Protein AF-A0A0M3HYJ7-F1 (afdb_monomer_lite)

Foldseek 3Di:
DPPPVVVVVVVVVVVVVVVVVVVVVLVVLVVVCLPDPLDQDDVVLLVLDDPVLSVQLCVLCVPDDPPPDCVVSVVSNVVSLVPDDPVSVVVNVVPPPPPQPQLDDDPLLVVADPVLNVVLVCLCPDPCSNPDSPVSNVVSLVSQVPDPPVSVVSVPDPDPFDDQAPCLVVDDPVLSVVLVVLCVPDDTPDDCVSSVVSNVVSCVVVVHDPVVRPPPDPVRVVDPPVCCVPPVDDD

Organism: Ascaris lumbricoides (NCBI:txid6252)

Secondary structure (DSSP, 8-state):
--SSHHHHHHHHHHHHHHHHHHHHHHHHHHHTSTTS---PPPHHHHTTS-HHHHHHHHHHHHT--S-S--HHHHHHHHHHHHTS-HHHHHHHHT-----SS--PPPTTGGGS-HHHHHHHHHHHHSTTTTT-HHHHHHHHHHHHHTS-HHHHHHHS---S---S-GGGGGS-HHHHHHHHHHTTT--TTS--HHHHHHHHHHHHHTT--GGGT----TTTTT-THHHHHHH----

Sequence (235 aa):
MLTTLFATTVFVVIVQKNILHANKFQHRIAAKSINSPCSPPPSNFLRKLPPNARNHLISIWSNHNDSKDCALEIALTRSVIANLSSTYQRNISSIRVHPTSKCALPDYFPRLPKKLQDRIVELWNGKNASENCTLLKHKARFTVLNQPPNIRHIIRAPAIPCGIPHFISRLDKSLQKQIRSIWLGYTSGKPCQEEIWKEISLLKRNNIAAESFFIPPPNALKRIDVRRTLFGFTT

Structure (mmCIF, N/CA/C/O backbone):
data_AF-A0A0M3HYJ7-F1
#
_entry.id   AF-A0A0M3HYJ7-F1
#
loop_
_atom_site.group_PDB
_atom_site.id
_atom_site.type_symbol
_atom_site.label_atom_id
_atom_site.label_alt_id
_atom_site.label_comp_id
_atom_site.label_asym_id
_atom_site.label_entity_id
_atom_site.label_seq_id
_atom_site.pdbx_PDB_ins_code
_atom_site.Cartn_x
_atom_site.Cartn_y
_atom_site.Cartn_z
_atom_site.occupancy
_atom_site.B_iso_or_equiv
_atom_site.auth_seq_id
_atom_site.auth_comp_id
_atom_site.auth_asym_id
_atom_site.auth_atom_id
_atom_site.pdbx_PDB_model_num
ATOM 1 N N . MET A 1 1 ? -4.070 -48.791 33.982 1.00 51.25 1 MET A N 1
ATOM 2 C CA . MET A 1 1 ? -3.624 -49.097 32.601 1.00 51.25 1 MET A CA 1
ATOM 3 C C . MET A 1 1 ? -4.397 -48.361 31.492 1.00 51.25 1 MET A C 1
ATOM 5 O O . MET A 1 1 ? -4.090 -48.589 30.334 1.00 51.25 1 MET A O 1
ATOM 9 N N . LEU A 1 2 ? -5.332 -47.440 31.789 1.00 49.66 2 LEU A N 1
ATOM 10 C CA . LEU A 1 2 ? -6.068 -46.685 30.751 1.00 49.66 2 LEU A CA 1
ATOM 11 C C . LEU A 1 2 ? -5.444 -45.328 30.357 1.00 49.66 2 LEU A C 1
ATOM 13 O O . LEU A 1 2 ? -5.892 -44.703 29.402 1.00 49.66 2 LEU A O 1
ATOM 17 N N . THR A 1 3 ? -4.421 -44.849 31.066 1.00 52.38 3 THR A N 1
ATOM 18 C CA . THR A 1 3 ? -3.882 -43.488 30.879 1.00 52.38 3 THR A CA 1
ATOM 19 C C . THR A 1 3 ? -2.818 -43.372 29.784 1.00 52.38 3 THR A C 1
ATOM 21 O O . THR A 1 3 ? -2.549 -42.270 29.318 1.00 52.38 3 THR A O 1
ATOM 24 N N . THR A 1 4 ? -2.243 -44.478 29.308 1.00 54.19 4 THR A N 1
ATOM 25 C CA . THR A 1 4 ? -1.193 -44.468 28.271 1.00 54.19 4 THR A CA 1
ATOM 26 C C . THR A 1 4 ? -1.733 -44.473 26.836 1.00 54.19 4 THR A C 1
ATOM 28 O O . THR A 1 4 ? -1.015 -44.073 25.923 1.00 54.19 4 THR A O 1
ATOM 31 N N . LEU A 1 5 ? -3.002 -44.843 26.614 1.00 52.03 5 LEU A N 1
ATOM 32 C CA . LEU A 1 5 ? -3.608 -44.899 25.271 1.00 52.03 5 LEU A CA 1
ATOM 33 C C . LEU A 1 5 ? -4.076 -43.536 24.725 1.00 52.03 5 LEU A C 1
ATOM 35 O O . LEU A 1 5 ? -4.180 -43.360 23.512 1.00 52.03 5 LEU A O 1
ATOM 39 N N . PHE A 1 6 ? -4.321 -42.548 25.590 1.00 51.50 6 PHE A N 1
ATOM 40 C CA . PHE A 1 6 ? -4.744 -41.210 25.154 1.00 51.50 6 PHE A CA 1
ATOM 41 C C . PHE A 1 6 ? -3.581 -40.329 24.670 1.00 51.50 6 PHE A C 1
ATOM 43 O O . PHE A 1 6 ? -3.788 -39.421 23.868 1.00 51.50 6 PHE A O 1
ATOM 50 N N . ALA A 1 7 ? -2.347 -40.598 25.105 1.00 53.31 7 ALA A N 1
ATOM 51 C CA . ALA A 1 7 ? -1.194 -39.780 24.729 1.00 53.31 7 ALA A CA 1
ATOM 52 C C . ALA A 1 7 ? -0.720 -40.033 23.284 1.00 53.31 7 ALA A C 1
ATOM 54 O O . ALA A 1 7 ? -0.266 -39.109 22.608 1.00 53.31 7 ALA A O 1
ATOM 55 N N . THR A 1 8 ? -0.854 -41.260 22.775 1.00 54.66 8 THR A N 1
ATOM 56 C CA . THR A 1 8 ? -0.369 -41.630 21.434 1.00 54.66 8 THR A CA 1
ATOM 57 C C . THR A 1 8 ? -1.289 -41.138 20.318 1.00 54.66 8 THR A C 1
ATOM 59 O O . THR A 1 8 ? -0.811 -40.690 19.276 1.00 54.66 8 THR A O 1
ATOM 62 N N . THR A 1 9 ? -2.604 -41.128 20.538 1.00 58.62 9 THR A N 1
ATOM 63 C CA . THR A 1 9 ? -3.585 -40.658 19.544 1.00 58.62 9 THR A CA 1
ATOM 64 C C . THR A 1 9 ? -3.517 -39.145 19.321 1.00 58.62 9 THR A C 1
ATOM 66 O O . THR A 1 9 ? -3.590 -38.691 18.179 1.00 58.62 9 THR A O 1
ATOM 69 N N . VAL A 1 10 ? -3.280 -38.352 20.372 1.00 62.12 10 VAL A N 1
ATOM 70 C CA . VAL A 1 10 ? -3.114 -36.892 20.245 1.00 62.12 10 VAL A CA 1
ATOM 71 C C . VAL A 1 10 ? -1.843 -36.533 19.463 1.00 62.12 10 VAL A C 1
ATOM 73 O O . VAL A 1 10 ? -1.864 -35.610 18.645 1.00 62.12 10 VAL A O 1
ATOM 76 N N . PHE A 1 11 ? -0.755 -37.290 19.635 1.00 57.88 11 PHE A N 1
ATOM 77 C CA . PHE A 1 11 ? 0.507 -37.033 18.933 1.00 57.88 11 PHE A CA 1
ATOM 78 C C . PHE A 1 11 ? 0.399 -37.272 17.418 1.00 57.88 11 PHE A C 1
ATOM 80 O O . PHE A 1 11 ? 0.879 -36.458 16.627 1.00 57.88 11 PHE A O 1
ATOM 87 N N . VAL A 1 12 ? -0.302 -38.330 16.995 1.00 64.50 12 VAL A N 1
ATOM 88 C CA . VAL A 1 12 ? -0.506 -38.643 15.567 1.00 64.50 12 VAL A CA 1
ATOM 89 C C . VAL A 1 12 ? -1.320 -37.551 14.860 1.00 64.50 12 VAL A C 1
ATOM 91 O O . VAL A 1 12 ? -0.970 -37.136 13.753 1.00 64.50 12 VAL A O 1
ATOM 94 N N . VAL A 1 13 ? -2.350 -37.005 15.518 1.00 61.59 13 VAL A N 1
ATOM 95 C CA . VAL A 1 13 ? -3.196 -35.939 14.947 1.00 61.59 13 VAL A CA 1
ATOM 96 C C . VAL A 1 13 ? -2.428 -34.619 14.789 1.00 61.59 13 VAL A C 1
ATOM 98 O O . VAL A 1 13 ? -2.621 -33.905 13.800 1.00 61.59 13 VAL A O 1
ATOM 101 N N . ILE A 1 14 ? -1.527 -34.291 15.723 1.00 57.69 14 ILE A N 1
ATOM 102 C CA . ILE A 1 14 ? -0.697 -33.078 15.641 1.00 57.69 14 ILE A CA 1
ATOM 103 C C . ILE A 1 14 ? 0.325 -33.192 14.501 1.00 57.69 14 ILE A C 1
ATOM 105 O O . ILE A 1 14 ? 0.486 -32.247 13.722 1.00 57.69 14 ILE A O 1
ATOM 109 N N . VAL A 1 15 ? 0.967 -34.353 14.340 1.00 59.62 15 VAL A N 1
ATOM 110 C CA . VAL A 1 15 ? 1.944 -34.577 13.262 1.00 59.62 15 VAL A CA 1
ATOM 111 C C . VAL A 1 15 ? 1.266 -34.540 11.885 1.00 59.62 15 VAL A C 1
ATOM 113 O O . VAL A 1 15 ? 1.759 -33.858 10.984 1.00 59.62 15 VAL A O 1
ATOM 116 N N . GLN A 1 16 ? 0.090 -35.159 11.722 1.00 56.66 16 GLN A N 1
ATOM 117 C CA . GLN A 1 16 ? -0.644 -35.126 10.448 1.00 56.66 16 GLN A CA 1
ATOM 118 C C . GLN A 1 16 ? -1.130 -33.718 10.066 1.00 56.66 16 GLN A C 1
ATOM 120 O O . GLN A 1 16 ? -1.033 -33.334 8.897 1.00 56.66 16 GLN A O 1
ATOM 125 N N . LYS A 1 17 ? -1.594 -32.905 11.029 1.00 53.66 17 LYS A N 1
ATOM 126 C CA . LYS A 1 17 ? -1.986 -31.508 10.756 1.00 53.66 17 LYS A CA 1
ATOM 127 C C . LYS A 1 17 ? -0.812 -30.652 10.280 1.00 53.66 17 LYS A C 1
ATOM 129 O O . LYS A 1 17 ? -0.996 -29.835 9.376 1.00 53.66 17 LYS A O 1
ATOM 134 N N . ASN A 1 18 ? 0.382 -30.855 10.835 1.00 47.12 18 ASN A N 1
ATOM 135 C CA . ASN A 1 18 ? 1.572 -30.101 10.435 1.00 47.12 18 ASN A CA 1
ATOM 136 C C . ASN A 1 18 ? 2.054 -30.473 9.021 1.00 47.12 18 ASN A C 1
ATOM 138 O O . ASN A 1 18 ? 2.412 -29.582 8.248 1.00 47.12 18 ASN A O 1
ATOM 142 N N . ILE A 1 19 ? 1.969 -31.751 8.635 1.00 52.59 19 ILE A N 1
ATOM 143 C CA . ILE A 1 19 ? 2.314 -32.209 7.276 1.00 52.59 19 ILE A CA 1
ATOM 144 C C . ILE A 1 19 ? 1.324 -31.647 6.239 1.00 52.59 19 ILE A C 1
ATOM 146 O O . ILE A 1 19 ? 1.730 -31.149 5.186 1.00 52.59 19 ILE A O 1
ATOM 150 N N . LEU A 1 20 ? 0.023 -31.630 6.553 1.00 46.97 20 LEU A N 1
ATOM 151 C CA . LEU A 1 20 ? -1.000 -31.089 5.651 1.00 46.97 20 LEU A CA 1
ATOM 152 C C . LEU A 1 20 ? -0.836 -29.571 5.422 1.00 46.97 20 LEU A C 1
ATOM 154 O O . LEU A 1 20 ? -1.074 -29.069 4.319 1.00 46.97 20 LEU A O 1
ATOM 158 N N . HIS A 1 21 ? -0.401 -28.829 6.447 1.00 48.41 21 HIS A N 1
ATOM 159 C CA . HIS A 1 21 ? -0.170 -27.385 6.349 1.00 48.41 21 HIS A CA 1
ATOM 160 C C . HIS A 1 21 ? 1.085 -27.045 5.522 1.00 48.41 21 HIS A C 1
ATOM 162 O O . HIS A 1 21 ? 1.076 -26.062 4.776 1.00 48.41 21 HIS A O 1
ATOM 168 N N . ALA A 1 22 ? 2.125 -27.885 5.590 1.00 47.50 22 ALA A N 1
ATOM 169 C CA . ALA A 1 22 ? 3.327 -27.756 4.765 1.00 47.50 22 ALA A CA 1
ATOM 170 C C . ALA A 1 22 ? 3.016 -27.936 3.266 1.00 47.50 22 ALA A C 1
ATOM 172 O O . ALA A 1 22 ? 3.408 -27.099 2.448 1.00 47.50 22 ALA A O 1
ATOM 173 N N . ASN A 1 23 ? 2.207 -28.940 2.909 1.00 47.09 23 ASN A N 1
ATOM 174 C CA . ASN A 1 23 ? 1.826 -29.197 1.513 1.00 47.09 23 ASN A CA 1
ATOM 175 C C . ASN A 1 23 ? 0.952 -28.076 0.922 1.00 47.09 23 ASN A C 1
ATOM 177 O O . ASN A 1 23 ? 1.143 -27.653 -0.220 1.00 47.09 23 ASN A O 1
ATOM 181 N N . LYS A 1 24 ? 0.035 -27.503 1.713 1.00 45.03 24 LYS A N 1
ATOM 182 C CA . LYS A 1 24 ? -0.819 -26.388 1.259 1.00 45.03 24 LYS A CA 1
ATOM 183 C C . LYS A 1 24 ? -0.029 -25.093 1.017 1.00 45.03 24 LYS A C 1
ATOM 185 O O . LYS A 1 24 ? -0.418 -24.283 0.171 1.00 45.03 24 LYS A O 1
ATOM 190 N N . PHE A 1 25 ? 1.080 -24.896 1.733 1.00 43.66 25 PHE A N 1
ATOM 191 C CA . PHE A 1 25 ? 1.987 -23.768 1.517 1.00 43.66 25 PHE A CA 1
ATOM 192 C C . PHE A 1 25 ? 2.806 -23.941 0.228 1.00 43.66 25 PHE A C 1
ATOM 194 O O . PHE A 1 25 ? 2.905 -22.994 -0.554 1.00 43.66 25 PHE A O 1
ATOM 201 N N . GLN A 1 26 ? 3.293 -25.154 -0.059 1.00 47.50 26 GLN A N 1
ATOM 202 C CA . GLN A 1 26 ? 4.031 -25.449 -1.294 1.00 47.50 26 GLN A CA 1
ATOM 203 C C . GLN A 1 26 ? 3.183 -25.231 -2.561 1.00 47.50 26 GLN A C 1
ATOM 205 O O . GLN A 1 26 ? 3.640 -24.564 -3.492 1.00 47.50 26 GLN A O 1
ATOM 210 N N . HIS A 1 27 ? 1.912 -25.653 -2.574 1.00 46.25 27 HIS A N 1
ATOM 211 C CA . HIS A 1 27 ? 1.026 -25.433 -3.730 1.00 46.25 27 HIS A CA 1
ATOM 212 C C . HIS A 1 27 ? 0.728 -23.949 -4.016 1.00 46.25 27 HIS A C 1
ATOM 214 O O . HIS A 1 27 ? 0.622 -23.547 -5.176 1.00 46.25 27 HIS A O 1
ATOM 220 N N . ARG A 1 28 ? 0.630 -23.096 -2.984 1.00 44.16 28 ARG A N 1
ATOM 221 C CA . ARG A 1 28 ? 0.421 -21.644 -3.175 1.00 44.16 28 ARG A CA 1
ATOM 222 C C . ARG A 1 28 ? 1.665 -20.929 -3.704 1.00 44.16 28 ARG A C 1
ATOM 224 O O . ARG A 1 28 ? 1.537 -19.921 -4.397 1.00 44.16 28 ARG A O 1
ATOM 231 N N . ILE A 1 29 ? 2.851 -21.442 -3.388 1.00 46.03 29 ILE A N 1
ATOM 232 C CA . ILE A 1 29 ? 4.126 -20.918 -3.890 1.00 46.03 29 ILE A CA 1
ATOM 233 C C . ILE A 1 29 ? 4.324 -21.285 -5.367 1.00 46.03 29 ILE A C 1
ATOM 235 O O . ILE A 1 29 ? 4.797 -20.440 -6.131 1.00 46.03 29 ILE A O 1
ATOM 239 N N . ALA A 1 30 ? 3.911 -22.489 -5.774 1.00 45.75 30 ALA A N 1
ATOM 240 C CA . ALA A 1 30 ? 3.986 -22.945 -7.162 1.00 45.75 30 ALA A CA 1
ATOM 241 C C . ALA A 1 30 ? 3.101 -22.101 -8.101 1.00 45.75 30 ALA A C 1
ATOM 243 O O . ALA A 1 30 ? 3.571 -21.616 -9.128 1.00 45.75 30 ALA A O 1
ATOM 244 N N . ALA A 1 31 ? 1.856 -21.808 -7.705 1.00 47.62 31 ALA A N 1
ATOM 245 C CA . ALA A 1 31 ? 0.893 -21.108 -8.564 1.00 47.62 31 ALA A CA 1
ATOM 246 C C . ALA A 1 31 ? 1.269 -19.648 -8.906 1.00 47.62 31 ALA A C 1
ATOM 248 O O . ALA A 1 31 ? 0.842 -19.124 -9.931 1.00 47.62 31 ALA A O 1
ATOM 249 N N . LYS A 1 32 ? 2.085 -18.974 -8.080 1.00 47.78 32 LYS A N 1
ATOM 250 C CA . LYS A 1 32 ? 2.524 -17.585 -8.335 1.00 47.78 32 LYS A CA 1
ATOM 251 C C . LYS A 1 32 ? 3.840 -17.497 -9.123 1.00 47.78 32 LYS A C 1
ATOM 253 O O . LYS A 1 32 ? 4.262 -16.400 -9.478 1.00 47.78 32 LYS A O 1
ATOM 258 N N . SER A 1 33 ? 4.498 -18.629 -9.378 1.00 49.34 33 SER A N 1
ATOM 259 C CA . SER A 1 33 ? 5.814 -18.691 -10.029 1.00 49.34 33 SER A CA 1
ATOM 260 C C . SER A 1 33 ? 5.756 -18.792 -11.557 1.00 49.34 33 SER A C 1
ATOM 262 O O . SER A 1 33 ? 6.780 -18.612 -12.204 1.00 49.34 33 SER A O 1
ATOM 264 N N . ILE A 1 34 ? 4.576 -19.052 -12.128 1.00 49.50 34 ILE A N 1
ATOM 265 C CA . ILE A 1 34 ? 4.413 -19.533 -13.512 1.00 49.50 34 ILE A CA 1
ATOM 266 C C . ILE A 1 34 ? 4.837 -18.498 -14.578 1.00 49.50 34 ILE A C 1
ATOM 268 O O . ILE A 1 34 ? 5.164 -18.877 -15.693 1.00 49.50 34 ILE A O 1
ATOM 272 N N . ASN A 1 35 ? 4.925 -17.206 -14.234 1.00 55.16 35 ASN A N 1
ATOM 273 C CA . ASN A 1 35 ? 5.261 -16.140 -15.193 1.00 55.16 35 ASN A CA 1
ATOM 274 C C . ASN A 1 35 ? 6.588 -15.414 -14.903 1.00 55.16 35 ASN A C 1
ATOM 276 O O . ASN A 1 35 ? 6.837 -14.355 -15.480 1.00 55.16 35 ASN A O 1
ATOM 280 N N . SER A 1 36 ? 7.428 -15.916 -13.991 1.00 60.19 36 SER A N 1
ATOM 281 C CA . SER A 1 36 ? 8.769 -15.341 -13.824 1.00 60.19 36 SER A CA 1
ATOM 282 C C . SER A 1 36 ? 9.702 -15.957 -14.867 1.00 60.19 36 SER A C 1
ATOM 284 O O . SER A 1 36 ? 9.734 -17.183 -14.951 1.00 60.19 36 SER A O 1
ATOM 286 N N . PRO A 1 37 ? 10.475 -15.167 -15.635 1.00 72.06 37 PRO A N 1
ATOM 287 C CA . PRO A 1 37 ? 11.488 -15.733 -16.516 1.00 72.06 37 PRO A CA 1
ATOM 288 C C . PRO A 1 37 ? 12.448 -16.599 -15.690 1.00 72.06 37 PRO A C 1
ATOM 290 O O . PRO A 1 37 ? 12.895 -16.183 -14.615 1.00 72.06 37 PRO A O 1
ATOM 293 N N . CYS A 1 38 ? 12.718 -17.809 -16.182 1.00 81.31 38 CYS A N 1
ATOM 294 C CA . CYS A 1 38 ? 13.718 -18.718 -15.636 1.00 81.31 38 CYS A CA 1
ATOM 295 C C . CYS A 1 38 ? 15.103 -18.147 -15.921 1.00 81.31 38 CYS A C 1
ATOM 297 O O . CYS A 1 38 ? 15.726 -18.442 -16.932 1.00 81.31 38 CYS A O 1
ATOM 299 N N . SER A 1 39 ? 15.538 -17.238 -15.058 1.00 85.75 39 SER A N 1
ATOM 300 C CA . SER A 1 39 ? 16.843 -16.602 -15.150 1.00 85.75 39 SER A CA 1
ATOM 301 C C . SER A 1 39 ? 17.494 -16.584 -13.773 1.00 85.75 39 SER A C 1
ATOM 303 O O . SER A 1 39 ? 16.803 -16.257 -12.796 1.00 85.75 39 SER A O 1
ATOM 305 N N . PRO A 1 40 ? 18.805 -16.867 -13.679 1.00 89.25 40 PRO A N 1
ATOM 306 C CA . PRO A 1 40 ? 19.522 -16.788 -12.419 1.00 89.25 40 PRO A CA 1
ATOM 307 C C . PRO A 1 40 ? 19.437 -15.372 -11.824 1.00 89.25 40 PRO A C 1
ATOM 309 O O . PRO A 1 40 ? 19.271 -14.390 -12.559 1.00 89.25 40 PRO A O 1
ATOM 312 N N . PRO A 1 41 ? 19.567 -15.228 -10.491 1.00 88.12 41 PRO A N 1
ATOM 313 C CA . PRO A 1 41 ? 19.582 -13.924 -9.850 1.00 88.12 41 PRO A CA 1
ATOM 314 C C . PRO A 1 41 ? 20.672 -13.033 -10.464 1.00 88.12 41 PRO A C 1
ATOM 316 O O . PRO A 1 41 ? 21.788 -13.504 -10.697 1.0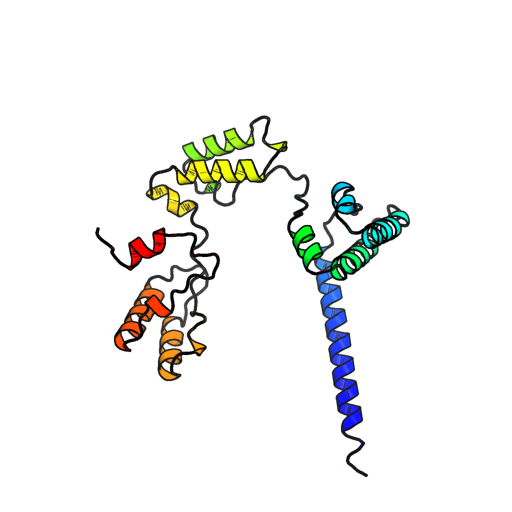0 88.12 41 PRO A O 1
ATOM 319 N N . PRO A 1 42 ? 20.401 -11.738 -10.694 1.00 87.12 42 PRO A N 1
ATOM 320 C CA . PRO A 1 42 ? 21.367 -10.866 -11.343 1.00 87.12 42 PRO A CA 1
ATOM 321 C C . PRO A 1 42 ? 22.637 -10.718 -10.486 1.00 87.12 42 PRO A C 1
ATOM 323 O O . PRO A 1 42 ? 22.597 -10.737 -9.254 1.00 87.12 42 PRO A O 1
ATOM 326 N N . SER A 1 43 ? 23.795 -10.545 -11.125 1.00 86.50 43 SER A N 1
ATOM 327 C CA . SER A 1 43 ? 25.102 -10.538 -10.443 1.00 86.50 43 SER A CA 1
ATOM 328 C C . SER A 1 43 ? 25.226 -9.459 -9.354 1.00 86.50 43 SER A C 1
ATOM 330 O O . SER A 1 43 ? 25.883 -9.663 -8.330 1.00 86.50 43 SER A O 1
ATOM 332 N N . ASN A 1 44 ? 24.545 -8.322 -9.522 1.00 83.31 44 ASN A N 1
ATOM 333 C CA . ASN A 1 44 ? 24.468 -7.248 -8.529 1.00 83.31 44 ASN A CA 1
ATOM 334 C C . ASN A 1 44 ? 23.738 -7.665 -7.236 1.00 83.31 44 ASN A C 1
ATOM 336 O O . ASN A 1 44 ? 24.064 -7.154 -6.163 1.00 83.31 44 ASN A O 1
ATOM 340 N N . PHE A 1 45 ? 22.776 -8.585 -7.323 1.00 88.56 45 PHE A N 1
ATOM 341 C CA . PHE A 1 45 ? 22.105 -9.184 -6.177 1.00 88.56 45 PHE A CA 1
ATOM 342 C C . PHE A 1 45 ? 23.053 -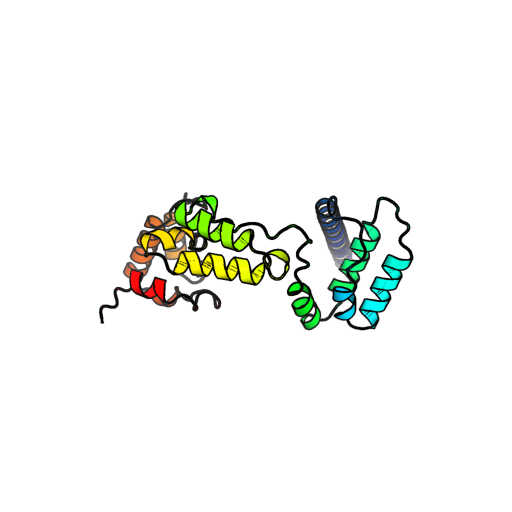10.148 -5.461 1.00 88.56 45 PHE A C 1
ATOM 344 O O . PHE A 1 45 ? 23.250 -10.025 -4.253 1.00 88.56 45 PHE A O 1
ATOM 351 N N . LEU A 1 46 ? 23.726 -11.026 -6.212 1.00 91.38 46 LEU A N 1
ATOM 352 C CA . LEU A 1 46 ? 24.675 -11.999 -5.662 1.00 91.38 46 LEU A CA 1
ATOM 353 C C . LEU A 1 46 ? 25.807 -11.324 -4.870 1.00 91.38 46 LEU A C 1
ATOM 355 O O . LEU A 1 46 ? 26.128 -11.760 -3.764 1.00 91.38 46 LEU A O 1
ATOM 359 N N . ARG A 1 47 ? 26.355 -10.206 -5.368 1.00 90.88 47 ARG A N 1
ATOM 360 C CA . ARG A 1 47 ? 27.409 -9.425 -4.685 1.00 90.88 47 ARG A CA 1
ATOM 361 C C . ARG A 1 47 ? 27.007 -8.881 -3.310 1.00 90.88 47 ARG A C 1
ATOM 363 O O . ARG A 1 47 ? 27.888 -8.584 -2.509 1.00 90.88 47 ARG A O 1
ATOM 370 N N . LYS A 1 48 ? 25.709 -8.752 -3.028 1.00 88.06 48 LYS A N 1
ATOM 371 C CA . LYS A 1 48 ? 25.188 -8.242 -1.748 1.00 88.06 48 LYS A CA 1
ATOM 372 C C . LYS A 1 48 ? 24.920 -9.343 -0.721 1.00 88.06 48 LYS A C 1
ATOM 374 O O . LYS A 1 48 ? 24.634 -9.035 0.433 1.00 88.06 48 LYS A O 1
ATOM 379 N N . LEU A 1 49 ? 25.003 -10.610 -1.124 1.00 91.50 49 LEU A N 1
ATOM 380 C CA . LEU A 1 49 ? 24.824 -11.747 -0.226 1.00 91.50 49 LEU A CA 1
ATOM 381 C C . LEU A 1 49 ? 26.126 -12.099 0.504 1.00 91.50 49 LEU A C 1
ATOM 383 O O . LEU A 1 49 ? 27.207 -11.914 -0.071 1.00 91.50 49 LEU A O 1
ATOM 387 N N . PRO A 1 50 ? 26.040 -12.672 1.721 1.00 94.56 50 PRO A N 1
ATOM 388 C CA . PRO A 1 50 ? 27.180 -13.306 2.375 1.00 94.56 50 PRO A CA 1
ATOM 389 C C . PRO A 1 50 ? 27.834 -14.360 1.463 1.00 94.56 50 PRO A C 1
ATOM 391 O O . PRO A 1 50 ? 27.107 -15.028 0.720 1.00 94.56 50 PRO A O 1
ATOM 394 N N . PRO A 1 51 ? 29.164 -14.559 1.529 1.00 95.75 51 PRO A N 1
ATOM 395 C CA . PRO A 1 51 ? 29.883 -15.483 0.647 1.00 95.75 51 PRO A CA 1
ATOM 396 C C . PRO A 1 51 ? 29.275 -16.891 0.595 1.00 95.75 51 PRO A C 1
ATOM 398 O O . PRO A 1 51 ? 29.040 -17.409 -0.491 1.00 95.75 51 PRO A O 1
ATOM 401 N N . ASN A 1 52 ? 28.908 -17.464 1.748 1.00 95.88 52 ASN A N 1
ATOM 402 C CA . ASN A 1 52 ? 28.330 -18.812 1.817 1.00 95.88 52 ASN A CA 1
ATOM 403 C C . ASN A 1 52 ? 27.005 -18.917 1.046 1.00 95.88 52 ASN A C 1
ATOM 405 O O . ASN A 1 52 ? 26.817 -19.831 0.248 1.00 95.88 52 ASN A O 1
ATOM 409 N N . ALA A 1 53 ? 26.099 -17.953 1.238 1.00 95.25 53 ALA A N 1
ATOM 410 C CA . ALA A 1 53 ? 24.815 -17.929 0.540 1.00 95.25 53 ALA A CA 1
ATOM 411 C C . ALA A 1 53 ? 24.988 -17.648 -0.956 1.00 95.25 53 ALA A C 1
ATOM 413 O O . ALA A 1 53 ? 24.306 -18.247 -1.781 1.00 95.25 53 ALA A O 1
ATOM 414 N N . ARG A 1 54 ? 25.926 -16.764 -1.313 1.00 96.38 54 ARG A N 1
ATOM 415 C CA . ARG A 1 54 ? 26.272 -16.466 -2.704 1.00 96.38 54 ARG A CA 1
ATOM 416 C C . ARG A 1 54 ? 26.766 -17.711 -3.434 1.00 96.38 54 ARG A C 1
ATOM 418 O O . ARG A 1 54 ? 26.252 -18.009 -4.505 1.00 96.38 54 ARG A O 1
ATOM 425 N N . ASN A 1 55 ? 27.716 -18.432 -2.845 1.00 96.75 55 ASN A N 1
ATOM 426 C CA . ASN A 1 55 ? 28.290 -19.639 -3.435 1.00 96.75 55 ASN A CA 1
ATOM 427 C C . ASN A 1 55 ? 27.233 -20.741 -3.572 1.00 96.75 55 ASN A C 1
ATOM 429 O O . ASN A 1 55 ? 27.168 -21.387 -4.611 1.00 96.75 55 ASN A O 1
ATOM 433 N N . HIS A 1 56 ? 26.350 -20.885 -2.578 1.00 96.31 56 HIS A N 1
ATOM 434 C CA . HIS A 1 56 ? 25.243 -21.839 -2.636 1.00 96.31 56 HIS A CA 1
ATOM 435 C C . HIS A 1 56 ? 24.228 -21.487 -3.738 1.00 96.31 56 HIS A C 1
ATOM 437 O O . HIS A 1 56 ? 23.770 -22.361 -4.464 1.00 96.31 56 HIS A O 1
ATOM 443 N N . LEU A 1 57 ? 23.900 -20.203 -3.930 1.00 95.38 57 LEU A N 1
ATOM 444 C CA . LEU A 1 57 ? 23.061 -19.802 -5.063 1.00 95.38 57 LEU A CA 1
ATOM 445 C C . LEU A 1 57 ? 23.753 -20.056 -6.405 1.00 95.38 57 LEU A C 1
ATOM 447 O O . LEU A 1 57 ? 23.106 -20.541 -7.324 1.00 95.38 57 LEU A O 1
ATOM 451 N N . ILE A 1 58 ? 25.051 -19.769 -6.525 1.00 95.94 58 ILE A N 1
ATOM 452 C CA . ILE A 1 58 ? 25.799 -20.049 -7.758 1.00 95.94 58 ILE A CA 1
ATOM 453 C C . ILE A 1 58 ? 25.763 -21.548 -8.076 1.00 95.94 58 ILE A C 1
ATOM 455 O O . ILE A 1 58 ? 25.503 -21.892 -9.222 1.00 95.94 58 ILE A O 1
ATOM 459 N N . SER A 1 59 ? 25.934 -22.430 -7.084 1.00 96.12 59 SER A N 1
ATOM 460 C CA . SER A 1 59 ? 25.896 -23.881 -7.309 1.00 96.12 59 SER A CA 1
ATOM 461 C C . SER A 1 59 ? 24.503 -24.414 -7.661 1.00 96.12 59 SER A C 1
ATOM 463 O O . SER A 1 59 ? 24.389 -25.374 -8.415 1.00 96.12 59 SER A O 1
ATOM 465 N N . ILE A 1 60 ? 23.433 -23.805 -7.131 1.00 94.75 60 ILE A N 1
ATOM 466 C CA . ILE A 1 60 ? 22.051 -24.149 -7.512 1.00 94.75 60 ILE A CA 1
ATOM 467 C C . ILE A 1 60 ? 21.837 -23.861 -9.002 1.00 94.75 60 ILE A C 1
ATOM 469 O O . ILE A 1 60 ? 21.307 -24.699 -9.721 1.00 94.75 60 ILE A O 1
ATOM 473 N N . TRP A 1 61 ? 22.270 -22.686 -9.464 1.00 94.44 61 TRP A N 1
ATOM 474 C CA . TRP A 1 61 ? 22.029 -22.240 -10.836 1.00 94.44 61 TRP A CA 1
ATOM 475 C C . TRP A 1 61 ? 23.082 -22.721 -11.845 1.00 94.44 61 TRP A C 1
ATOM 477 O O . TRP A 1 61 ? 22.802 -22.701 -13.036 1.00 94.44 61 TRP A O 1
ATOM 487 N N . SER A 1 62 ? 24.263 -23.182 -11.414 1.00 93.50 62 SER A N 1
ATOM 488 C CA . SER A 1 62 ? 25.285 -23.740 -12.317 1.00 93.50 62 SER A CA 1
ATOM 489 C C . SER A 1 62 ? 24.893 -25.093 -12.904 1.00 93.50 62 SER A C 1
ATOM 491 O O . SER A 1 62 ? 25.390 -25.462 -13.961 1.00 93.50 62 SER A O 1
ATOM 493 N N . ASN A 1 63 ? 24.022 -25.828 -12.211 1.00 87.25 63 ASN A N 1
ATOM 494 C CA . ASN A 1 63 ? 23.527 -27.134 -12.644 1.00 87.25 63 ASN A CA 1
ATOM 495 C C . ASN A 1 63 ? 22.208 -27.028 -13.426 1.00 87.25 63 ASN A C 1
ATOM 497 O O . ASN A 1 63 ? 21.650 -28.051 -13.823 1.00 87.25 63 ASN A O 1
ATOM 501 N N . HIS A 1 64 ? 21.688 -25.811 -13.610 1.00 87.94 64 HIS A N 1
ATOM 502 C CA . HIS A 1 64 ? 20.454 -25.588 -14.343 1.00 87.94 64 HIS A CA 1
ATOM 503 C C . HIS A 1 64 ? 20.727 -25.731 -15.839 1.00 87.94 64 HIS A C 1
ATOM 505 O O . HIS A 1 64 ? 21.378 -24.886 -16.450 1.00 87.94 64 HIS A O 1
ATOM 511 N N . ASN A 1 65 ? 20.214 -26.806 -16.428 1.00 80.38 65 ASN A N 1
ATOM 512 C CA . ASN A 1 65 ? 20.083 -26.894 -17.875 1.00 80.38 65 ASN A CA 1
ATOM 513 C C . ASN A 1 65 ? 18.915 -25.991 -18.279 1.00 80.38 65 ASN A C 1
ATOM 515 O O . ASN A 1 65 ? 17.916 -25.988 -17.563 1.00 80.38 65 ASN A O 1
ATOM 519 N N . ASP A 1 66 ? 18.998 -25.302 -19.423 1.00 75.81 66 ASP A N 1
ATOM 520 C CA . ASP A 1 66 ? 17.985 -24.368 -19.973 1.00 75.81 66 ASP A CA 1
ATOM 521 C C . ASP A 1 66 ? 16.598 -25.007 -20.272 1.00 75.81 66 ASP A C 1
ATOM 523 O O . ASP A 1 66 ? 15.819 -24.538 -21.106 1.00 75.81 66 ASP A O 1
ATOM 527 N N . SER A 1 67 ? 16.272 -26.126 -19.622 1.00 70.81 67 SER A N 1
ATOM 528 C CA . SER A 1 67 ? 14.962 -26.744 -19.599 1.00 70.81 67 SER A CA 1
ATOM 529 C C . SER A 1 67 ? 13.916 -25.761 -19.066 1.00 70.81 67 SER A C 1
ATOM 531 O O . SER A 1 67 ? 14.168 -24.942 -18.184 1.00 70.81 67 SER A O 1
ATOM 533 N N . LYS A 1 68 ? 12.701 -25.864 -19.605 1.00 73.56 68 LYS A N 1
ATOM 534 C CA . LYS A 1 68 ? 11.607 -24.910 -19.373 1.00 73.56 68 LYS A CA 1
ATOM 535 C C . LYS A 1 68 ? 11.092 -24.857 -17.927 1.00 73.56 68 LYS A C 1
ATOM 537 O O . LYS A 1 68 ? 10.266 -23.994 -17.640 1.00 73.56 68 LYS A O 1
ATOM 542 N N . ASP A 1 69 ? 11.535 -25.749 -17.043 1.00 85.38 69 ASP A N 1
ATOM 543 C CA . ASP A 1 69 ? 11.091 -25.792 -15.652 1.00 85.38 69 ASP A CA 1
ATOM 544 C C . ASP A 1 69 ? 12.242 -25.454 -14.695 1.00 85.38 69 ASP A C 1
ATOM 546 O O . ASP A 1 69 ? 13.132 -26.265 -14.461 1.00 85.38 69 ASP A O 1
ATOM 550 N N . CYS A 1 70 ? 12.217 -24.235 -14.151 1.00 90.12 70 CYS A N 1
ATOM 551 C CA . CYS A 1 70 ? 13.146 -23.768 -13.118 1.00 90.12 70 CYS A CA 1
ATOM 552 C C . CYS A 1 70 ? 12.487 -23.670 -11.730 1.00 90.12 70 CYS A C 1
ATOM 554 O O . CYS A 1 70 ? 12.942 -22.928 -10.848 1.00 90.12 70 CYS A O 1
ATOM 556 N N . ALA A 1 71 ? 11.342 -24.336 -11.528 1.00 88.12 71 ALA A N 1
ATOM 557 C CA . ALA A 1 71 ? 10.601 -24.233 -10.275 1.00 88.12 71 ALA A CA 1
ATOM 558 C C . ALA A 1 71 ? 11.436 -24.706 -9.075 1.00 88.12 71 ALA A C 1
ATOM 560 O O . ALA A 1 71 ? 11.338 -24.122 -7.987 1.00 88.12 71 ALA A O 1
ATOM 561 N N . LEU A 1 72 ? 12.283 -25.720 -9.280 1.00 88.69 72 LEU A N 1
ATOM 562 C CA . LEU A 1 72 ? 13.159 -26.273 -8.253 1.00 88.69 72 LEU A CA 1
ATOM 563 C C . LEU A 1 72 ? 14.233 -25.264 -7.827 1.00 88.69 72 LEU A C 1
ATOM 565 O O . LEU A 1 72 ? 14.379 -24.982 -6.638 1.00 88.69 72 LEU A O 1
ATOM 569 N N . GLU A 1 73 ? 14.934 -24.654 -8.775 1.00 92.50 73 GLU A N 1
ATOM 570 C CA . GLU A 1 73 ? 15.992 -23.670 -8.544 1.00 92.50 73 GLU A CA 1
ATOM 571 C C . GLU A 1 73 ? 15.434 -22.418 -7.870 1.00 92.50 73 GLU A C 1
ATOM 573 O O . GLU A 1 73 ? 16.040 -21.879 -6.937 1.00 92.50 73 GLU A O 1
ATOM 578 N N . ILE A 1 74 ? 14.235 -21.983 -8.271 1.00 88.56 74 ILE A N 1
ATOM 579 C CA . ILE A 1 74 ? 13.515 -20.892 -7.610 1.00 88.56 74 ILE A CA 1
ATOM 580 C C . ILE A 1 74 ? 13.186 -21.265 -6.158 1.00 88.56 74 ILE A C 1
ATOM 582 O O . ILE A 1 74 ? 13.369 -20.439 -5.256 1.00 88.56 74 ILE A O 1
ATOM 586 N N . ALA A 1 75 ? 12.701 -22.483 -5.901 1.00 86.38 75 ALA A N 1
ATOM 587 C CA . ALA A 1 75 ? 12.371 -22.940 -4.553 1.00 86.38 75 ALA A CA 1
ATOM 588 C C . ALA A 1 75 ? 13.619 -23.025 -3.656 1.00 86.38 75 ALA A C 1
ATOM 590 O O . ALA A 1 75 ? 13.608 -22.495 -2.541 1.00 86.38 75 ALA A O 1
ATOM 591 N N . LEU A 1 76 ? 14.711 -23.603 -4.163 1.00 91.69 76 LEU A N 1
ATOM 592 C CA . LEU A 1 76 ? 15.995 -23.683 -3.464 1.00 91.69 76 LEU A CA 1
ATOM 593 C C . LEU A 1 76 ? 16.561 -22.286 -3.184 1.00 91.69 76 LEU A C 1
ATOM 595 O O . LEU A 1 76 ? 16.945 -21.983 -2.054 1.00 91.69 76 LEU A O 1
ATOM 599 N N . THR A 1 77 ? 16.501 -21.385 -4.166 1.00 92.75 77 THR A N 1
ATOM 600 C CA . THR A 1 77 ? 16.916 -19.985 -4.003 1.00 92.75 77 THR A CA 1
ATOM 601 C C . THR A 1 77 ? 16.142 -19.294 -2.881 1.00 92.75 77 THR A C 1
ATOM 603 O O . THR A 1 77 ? 16.728 -18.615 -2.035 1.00 92.75 77 THR A O 1
ATOM 606 N N . ARG A 1 78 ? 14.818 -19.488 -2.824 1.00 87.88 78 ARG A N 1
ATOM 607 C CA . ARG A 1 78 ? 13.969 -18.933 -1.757 1.00 87.88 78 ARG A CA 1
ATOM 608 C C . ARG A 1 78 ? 14.322 -19.501 -0.386 1.00 87.88 78 ARG A C 1
ATOM 610 O O . ARG A 1 78 ? 14.334 -18.740 0.578 1.00 87.88 78 ARG A O 1
ATOM 617 N N . SER A 1 79 ? 14.632 -20.794 -0.301 1.00 90.62 79 SER A N 1
ATOM 618 C CA . SER A 1 79 ? 15.069 -21.437 0.943 1.00 90.62 79 SER A CA 1
ATOM 619 C C . SER A 1 79 ? 16.379 -20.834 1.462 1.00 90.62 79 SER A C 1
ATOM 621 O O . SER A 1 79 ? 16.454 -20.431 2.623 1.00 90.62 79 SER A O 1
ATOM 623 N N . VAL A 1 80 ? 17.376 -20.654 0.586 1.00 93.12 80 VAL A N 1
ATOM 624 C CA . VAL A 1 80 ? 18.650 -20.011 0.948 1.00 93.12 80 VAL A CA 1
ATOM 625 C C . VAL A 1 80 ? 18.421 -18.593 1.478 1.00 93.12 80 VAL A C 1
ATOM 627 O O . VAL A 1 80 ? 18.983 -18.230 2.509 1.00 93.12 80 VAL A O 1
ATOM 630 N N . ILE A 1 81 ? 17.560 -17.801 0.827 1.00 88.50 81 ILE A N 1
ATOM 631 C CA . ILE A 1 81 ? 17.236 -16.433 1.268 1.00 88.50 81 ILE A CA 1
ATOM 632 C C . ILE A 1 81 ? 16.495 -16.432 2.614 1.00 88.50 81 ILE A C 1
ATOM 634 O O . ILE A 1 81 ? 16.774 -15.583 3.463 1.00 88.50 81 ILE A O 1
ATOM 638 N N . ALA A 1 82 ? 15.572 -17.372 2.829 1.00 86.75 82 ALA A N 1
ATOM 639 C CA . ALA A 1 82 ? 14.811 -17.488 4.073 1.00 86.75 82 ALA A CA 1
ATOM 640 C C . ALA A 1 82 ? 15.692 -17.851 5.281 1.00 86.75 82 ALA A C 1
ATOM 642 O O . ALA A 1 82 ? 15.382 -17.448 6.399 1.00 86.75 82 ALA A O 1
ATOM 643 N N . ASN A 1 83 ? 16.813 -18.541 5.054 1.00 91.12 83 ASN A N 1
ATOM 644 C CA . ASN A 1 83 ? 17.775 -18.901 6.098 1.00 91.12 83 ASN A CA 1
ATOM 645 C C . ASN A 1 83 ? 18.787 -17.786 6.425 1.00 91.12 83 ASN A C 1
ATOM 647 O O . ASN A 1 83 ? 19.600 -17.938 7.336 1.00 91.12 83 ASN A O 1
ATOM 651 N N . LEU A 1 84 ? 18.764 -16.655 5.711 1.00 91.88 84 LEU A N 1
ATOM 652 C CA . LEU A 1 84 ? 19.610 -15.505 6.041 1.00 91.88 84 LEU A CA 1
ATOM 653 C C . LEU A 1 84 ? 19.149 -14.823 7.333 1.00 91.88 84 LEU A C 1
ATOM 655 O O . LEU A 1 84 ? 17.968 -14.849 7.672 1.00 91.88 84 LEU A O 1
ATOM 659 N N . SER A 1 85 ? 20.064 -14.131 8.022 1.00 92.38 85 SER A N 1
ATOM 660 C CA . SER A 1 85 ? 19.697 -13.356 9.213 1.00 92.38 85 SER A CA 1
ATOM 661 C C . SER A 1 85 ? 18.687 -12.251 8.880 1.00 92.38 85 SER A C 1
ATOM 663 O O . SER A 1 85 ? 18.665 -11.705 7.771 1.00 92.38 85 SER A O 1
ATOM 665 N N . SER A 1 86 ? 17.866 -11.876 9.862 1.00 81.12 86 SER A N 1
ATOM 666 C CA . SER A 1 86 ? 16.805 -10.873 9.692 1.00 81.12 86 SER A CA 1
ATOM 667 C C . SER A 1 86 ? 17.323 -9.521 9.174 1.00 81.12 86 SER A C 1
ATOM 669 O O . SER A 1 86 ? 16.632 -8.847 8.409 1.00 81.12 86 SER A O 1
ATOM 671 N N . THR A 1 87 ? 18.560 -9.142 9.511 1.00 80.94 87 THR A N 1
ATOM 672 C CA . THR A 1 87 ? 19.230 -7.943 8.982 1.00 80.94 87 THR A CA 1
ATOM 673 C C . THR A 1 87 ? 19.475 -8.047 7.475 1.00 80.94 87 THR A C 1
ATOM 675 O O . THR A 1 87 ? 19.134 -7.127 6.730 1.00 80.94 87 THR A O 1
ATOM 678 N N . TYR A 1 88 ? 19.998 -9.181 6.997 1.00 86.06 88 TYR A N 1
ATOM 679 C CA . TYR A 1 88 ? 20.207 -9.408 5.564 1.00 86.06 88 TYR A CA 1
ATOM 680 C C . TYR A 1 88 ? 18.884 -9.510 4.807 1.00 86.06 88 TYR A C 1
ATOM 682 O O . TYR A 1 88 ? 18.768 -8.939 3.727 1.00 86.06 88 TYR A O 1
ATOM 690 N N . GLN A 1 89 ? 17.859 -10.143 5.383 1.00 79.31 89 GLN A N 1
ATOM 691 C CA . GLN A 1 89 ? 16.525 -10.197 4.775 1.00 79.31 89 GLN A CA 1
ATOM 692 C C . GLN A 1 89 ? 15.919 -8.796 4.574 1.00 79.31 89 GLN A C 1
ATOM 694 O O . GLN A 1 89 ? 15.340 -8.513 3.522 1.00 79.31 89 GLN A O 1
ATOM 699 N N . ARG A 1 90 ? 16.094 -7.872 5.532 1.00 73.44 90 ARG A N 1
ATOM 700 C CA . ARG A 1 90 ? 15.676 -6.463 5.371 1.00 73.44 90 ARG A CA 1
ATOM 701 C C . ARG A 1 90 ? 16.466 -5.751 4.274 1.00 73.44 90 ARG A C 1
ATOM 703 O O . ARG A 1 90 ? 15.887 -5.049 3.449 1.00 73.44 90 ARG A O 1
ATOM 710 N N . ASN A 1 91 ? 17.775 -5.976 4.224 1.00 74.88 91 ASN A N 1
ATOM 711 C CA . ASN A 1 91 ? 18.627 -5.405 3.183 1.00 74.88 91 ASN A CA 1
ATOM 712 C C . ASN A 1 91 ? 18.321 -5.982 1.795 1.00 74.88 91 ASN A C 1
ATOM 714 O O . ASN A 1 91 ? 18.458 -5.278 0.806 1.00 74.88 91 ASN A O 1
ATOM 718 N N . ILE A 1 92 ? 17.866 -7.231 1.707 1.00 73.81 92 ILE A N 1
ATOM 719 C CA . ILE A 1 92 ? 17.467 -7.874 0.452 1.00 73.81 92 ILE A CA 1
ATOM 720 C C . ILE A 1 92 ? 16.081 -7.421 0.003 1.00 73.81 92 ILE A C 1
ATOM 722 O O . ILE A 1 92 ? 15.890 -7.103 -1.163 1.00 73.81 92 ILE A O 1
ATOM 726 N N . SER A 1 93 ? 15.119 -7.330 0.917 1.00 64.50 93 SER A N 1
ATOM 727 C CA . SER A 1 93 ? 13.767 -6.842 0.602 1.00 64.50 93 SER A CA 1
ATOM 728 C C . SER A 1 93 ? 13.737 -5.368 0.176 1.00 64.50 93 SER A C 1
ATOM 730 O O . SER A 1 93 ? 12.808 -4.952 -0.522 1.00 64.50 93 SER A O 1
ATOM 732 N N . SER A 1 94 ? 14.758 -4.581 0.533 1.00 62.09 94 SER A N 1
ATOM 733 C CA . SER A 1 94 ? 14.957 -3.234 -0.015 1.00 62.09 94 SER A CA 1
ATOM 734 C C . SER A 1 94 ? 15.542 -3.242 -1.434 1.00 62.09 94 SER A C 1
ATOM 736 O O . SER A 1 94 ? 15.302 -2.299 -2.192 1.00 62.09 94 SER A O 1
ATOM 738 N N . ILE A 1 95 ? 16.215 -4.325 -1.848 1.00 61.12 95 ILE A N 1
ATOM 739 C CA . ILE A 1 95 ? 16.573 -4.599 -3.245 1.00 61.12 95 ILE A CA 1
ATOM 740 C C . ILE A 1 95 ? 15.302 -5.076 -3.948 1.00 61.12 95 ILE A C 1
ATOM 742 O O . ILE A 1 95 ? 15.117 -6.249 -4.266 1.00 61.12 95 ILE A O 1
ATOM 746 N N . ARG A 1 96 ? 14.385 -4.144 -4.207 1.00 55.06 96 ARG A N 1
ATOM 747 C CA . ARG A 1 96 ? 13.358 -4.376 -5.214 1.00 55.06 96 ARG A CA 1
ATOM 748 C C . ARG A 1 96 ? 14.095 -4.524 -6.534 1.00 55.06 96 ARG A C 1
ATOM 750 O O . ARG A 1 96 ? 14.546 -3.533 -7.105 1.00 55.06 96 ARG A O 1
ATOM 757 N N . VAL A 1 97 ? 14.241 -5.765 -6.991 1.00 50.38 97 VAL A N 1
ATOM 758 C CA . VAL A 1 97 ? 14.506 -6.060 -8.395 1.00 50.38 97 VAL A CA 1
ATOM 759 C C . VAL A 1 97 ? 13.302 -5.493 -9.126 1.00 50.38 97 VAL A C 1
ATOM 761 O O . VAL A 1 97 ? 12.250 -6.121 -9.207 1.00 50.38 97 VAL A O 1
ATOM 764 N N . HIS A 1 98 ? 13.398 -4.229 -9.526 1.00 47.16 98 HIS A N 1
ATOM 765 C CA . HIS A 1 98 ? 12.469 -3.683 -10.483 1.00 47.16 98 HIS A CA 1
ATOM 766 C C . HIS A 1 98 ? 12.738 -4.481 -11.751 1.00 47.16 98 HIS A C 1
ATOM 768 O O . HIS A 1 98 ? 13.859 -4.398 -12.261 1.00 47.16 98 HIS A O 1
ATOM 774 N N . PRO A 1 99 ? 11.787 -5.311 -12.220 1.00 48.12 99 PRO A N 1
ATOM 775 C CA . PRO A 1 99 ? 11.927 -5.881 -13.543 1.00 48.12 99 PRO A CA 1
ATOM 776 C C . PRO A 1 99 ? 12.212 -4.712 -14.482 1.00 48.12 99 PRO A C 1
ATOM 778 O O . PRO A 1 99 ? 11.646 -3.628 -14.323 1.00 48.12 99 PRO A O 1
ATOM 781 N N . THR A 1 100 ? 13.107 -4.923 -15.436 1.00 51.44 100 THR A N 1
ATOM 782 C CA . THR A 1 100 ? 13.529 -3.975 -16.481 1.00 51.44 100 THR A CA 1
ATOM 783 C C . THR A 1 100 ? 12.372 -3.448 -17.347 1.00 51.44 100 THR A C 1
ATOM 785 O O . THR A 1 100 ? 12.592 -2.757 -18.338 1.00 51.44 100 THR A O 1
ATOM 788 N N . SER A 1 101 ? 11.121 -3.728 -16.969 1.00 58.12 101 SER A N 1
ATOM 789 C CA . SER A 1 101 ? 9.935 -3.040 -17.437 1.00 58.12 101 SER A CA 1
ATOM 790 C C . SER A 1 101 ? 10.111 -1.537 -17.248 1.00 58.12 101 SER A C 1
ATOM 792 O O . SER A 1 101 ? 10.303 -1.051 -16.129 1.00 58.12 101 SER A O 1
ATOM 794 N N . LYS A 1 102 ? 10.037 -0.819 -18.370 1.00 71.44 102 LYS A N 1
ATOM 795 C CA . LYS A 1 102 ? 9.908 0.637 -18.469 1.00 71.44 102 LYS A CA 1
ATOM 796 C C . LYS A 1 102 ? 9.125 1.189 -17.272 1.00 71.44 102 LYS A C 1
ATOM 798 O O . LYS A 1 102 ? 8.081 0.645 -16.914 1.00 71.44 102 LYS A O 1
ATOM 803 N N . CYS A 1 103 ? 9.637 2.245 -16.641 1.00 82.06 103 CYS A N 1
ATOM 804 C CA . CYS A 1 103 ? 9.019 2.843 -15.459 1.00 82.06 103 CYS A CA 1
ATOM 805 C C . CYS A 1 103 ? 7.537 3.158 -15.723 1.00 82.06 103 CYS A C 1
ATOM 807 O O . CYS A 1 103 ? 7.224 4.075 -16.478 1.00 82.06 103 CYS A O 1
ATOM 809 N N . ALA A 1 104 ? 6.619 2.405 -15.113 1.00 86.88 104 ALA A N 1
ATOM 810 C CA . ALA A 1 104 ? 5.192 2.650 -15.287 1.00 86.88 104 ALA A CA 1
ATOM 811 C C . ALA A 1 104 ? 4.797 4.020 -14.708 1.00 86.88 104 ALA A C 1
ATOM 813 O O . ALA A 1 104 ? 5.337 4.452 -13.678 1.00 86.88 104 ALA A O 1
ATOM 814 N N . LEU A 1 105 ? 3.846 4.684 -15.372 1.00 90.50 105 LEU A N 1
ATOM 815 C CA . LEU A 1 105 ? 3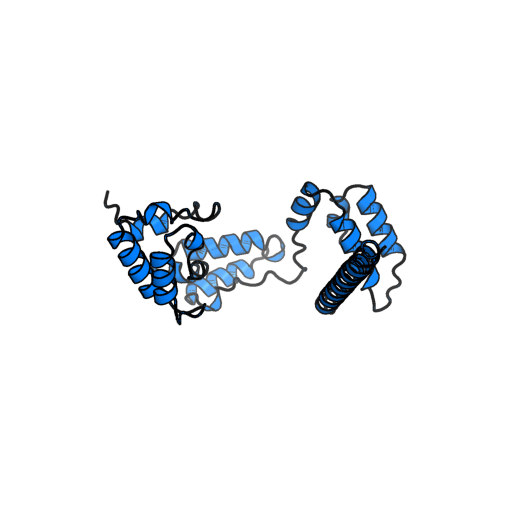.234 5.918 -14.884 1.00 90.50 105 LEU A CA 1
ATOM 816 C C . LEU A 1 105 ? 2.560 5.685 -13.514 1.00 90.50 105 LEU A C 1
ATOM 818 O O . LEU A 1 105 ? 2.148 4.562 -13.218 1.00 90.50 105 LEU A O 1
ATOM 822 N N . PRO A 1 106 ? 2.449 6.712 -12.652 1.00 88.50 106 PRO A N 1
ATOM 823 C CA . PRO A 1 106 ? 1.781 6.572 -11.360 1.00 88.50 106 PRO A CA 1
ATOM 824 C C . PRO A 1 106 ? 0.281 6.263 -11.496 1.00 88.50 106 PRO A C 1
ATOM 826 O O . PRO A 1 106 ? -0.386 6.833 -12.351 1.00 88.50 106 PRO A O 1
ATOM 829 N N . ASP A 1 107 ? -0.283 5.471 -10.580 1.00 86.56 107 ASP A N 1
ATOM 830 C CA . ASP A 1 107 ? -1.694 5.031 -10.622 1.00 86.56 107 ASP A CA 1
ATOM 831 C C . ASP A 1 107 ? -2.725 6.181 -10.620 1.00 86.56 107 ASP A C 1
ATOM 833 O O . ASP A 1 107 ? -3.851 6.031 -11.091 1.00 86.56 107 ASP A O 1
ATOM 837 N N . TYR A 1 108 ? -2.356 7.350 -10.086 1.00 87.00 108 TYR A N 1
ATOM 838 C CA . TYR A 1 108 ? -3.213 8.541 -10.061 1.00 87.00 108 TYR A CA 1
ATOM 839 C C . TYR A 1 108 ? -3.195 9.337 -11.375 1.00 87.00 108 TYR A C 1
ATOM 841 O O . TYR A 1 108 ? -3.998 10.253 -11.533 1.00 87.00 108 TYR A O 1
ATOM 849 N N . PHE A 1 109 ? -2.296 9.012 -12.309 1.00 93.19 109 PHE A N 1
ATOM 850 C CA . PHE A 1 109 ? -2.085 9.755 -13.551 1.00 93.19 109 PHE A CA 1
ATOM 851 C C . PHE A 1 109 ? -3.367 9.978 -14.376 1.00 93.19 109 PHE A C 1
ATOM 853 O O . PHE A 1 109 ? -3.623 11.132 -14.725 1.00 93.19 109 PHE A O 1
ATOM 860 N N . PRO A 1 110 ? -4.232 8.966 -14.618 1.00 92.19 110 PRO A N 1
ATOM 861 C CA . PRO A 1 110 ? -5.425 9.145 -15.454 1.00 92.19 110 PRO A CA 1
ATOM 862 C C . PRO A 1 110 ? -6.450 10.131 -14.878 1.00 92.19 110 PRO A C 1
ATOM 864 O O . PRO A 1 110 ? -7.310 10.621 -15.598 1.00 92.19 110 PRO A O 1
ATOM 867 N N . ARG A 1 111 ? -6.375 10.413 -13.571 1.00 89.88 111 ARG A N 1
ATOM 868 C CA . ARG A 1 111 ? -7.318 11.287 -12.858 1.00 89.88 111 ARG A CA 1
ATOM 869 C C . ARG A 1 111 ? -6.870 12.747 -12.836 1.00 89.88 111 ARG A C 1
ATOM 871 O O . ARG A 1 111 ? -7.598 13.595 -12.334 1.00 89.88 111 ARG A O 1
ATOM 878 N N . LEU A 1 112 ? -5.660 13.046 -13.308 1.00 92.19 112 LEU A N 1
ATOM 879 C CA . LEU A 1 112 ? -5.118 14.401 -13.275 1.00 92.19 112 LEU A CA 1
ATOM 880 C C . LEU A 1 112 ? -5.698 15.265 -14.404 1.00 92.19 112 LEU A C 1
ATOM 882 O O . LEU A 1 112 ? -5.976 14.747 -15.482 1.00 92.19 112 LEU A O 1
ATOM 886 N N . PRO A 1 113 ? -5.804 16.591 -14.220 1.00 94.81 113 PRO A N 1
ATOM 887 C CA . PRO A 1 113 ? -6.028 17.526 -15.320 1.00 94.81 113 PRO A CA 1
ATOM 888 C C . PRO A 1 113 ? -5.019 17.339 -16.462 1.00 94.81 113 PRO A C 1
ATOM 890 O O . PRO A 1 113 ? -3.835 17.105 -16.205 1.00 94.81 113 PRO A O 1
ATOM 893 N N . LYS A 1 114 ? -5.461 17.519 -17.715 1.00 95.88 114 LYS A N 1
ATOM 894 C CA . LYS A 1 114 ? -4.653 17.271 -18.926 1.00 95.88 114 LYS A CA 1
ATOM 895 C C . LYS A 1 114 ? -3.278 17.954 -18.889 1.00 95.88 114 LYS A C 1
ATOM 897 O O . LYS A 1 114 ? -2.265 17.286 -19.035 1.00 95.88 114 LYS A O 1
ATOM 902 N N . LYS A 1 115 ? -3.231 19.233 -18.498 1.00 95.50 115 LYS A N 1
ATOM 903 C CA . LYS A 1 115 ? -1.987 20.010 -18.327 1.00 95.50 115 LYS A CA 1
ATOM 904 C C . LYS A 1 115 ? -0.954 19.348 -17.399 1.00 95.50 115 LYS A C 1
ATOM 906 O O . LYS A 1 115 ? 0.247 19.522 -17.580 1.00 95.50 115 LYS A O 1
ATOM 911 N N . LEU A 1 116 ? -1.401 18.626 -16.369 1.00 95.31 116 LEU A N 1
ATOM 912 C CA . LEU A 1 116 ? -0.513 17.900 -15.454 1.00 95.31 116 LEU A CA 1
ATOM 913 C C . LEU A 1 116 ? -0.135 16.527 -15.987 1.00 95.31 116 LEU A C 1
ATOM 915 O O . LEU A 1 116 ? 0.992 16.097 -15.755 1.00 95.31 116 LEU A O 1
ATOM 919 N N . GLN A 1 117 ? -1.049 15.864 -16.698 1.00 96.00 117 GLN A N 1
ATOM 920 C CA . GLN A 1 117 ? -0.723 14.642 -17.423 1.00 96.00 117 GLN A CA 1
ATOM 921 C C . GLN A 1 117 ? 0.413 14.910 -18.414 1.00 96.00 117 GLN A C 1
ATOM 923 O O . GLN A 1 117 ? 1.423 14.216 -18.368 1.00 96.00 117 GLN A O 1
ATOM 928 N N . ASP A 1 118 ? 0.310 15.970 -19.216 1.00 96.06 118 ASP A N 1
ATOM 929 C CA . ASP A 1 118 ? 1.309 16.308 -20.234 1.00 96.06 118 ASP A CA 1
ATOM 930 C C . ASP A 1 118 ? 2.685 16.583 -19.600 1.00 96.06 118 ASP A C 1
ATOM 932 O O . ASP A 1 118 ? 3.676 15.965 -19.983 1.00 96.06 118 ASP A O 1
ATOM 936 N N . ARG A 1 119 ? 2.740 17.373 -18.516 1.00 95.06 119 ARG A N 1
ATOM 937 C CA . ARG A 1 119 ? 3.981 17.605 -17.746 1.00 95.06 119 ARG A CA 1
ATOM 938 C C . ARG A 1 119 ? 4.596 16.325 -17.179 1.00 95.06 119 ARG A C 1
ATOM 940 O O . ARG A 1 119 ? 5.814 16.206 -17.089 1.00 95.06 119 ARG A O 1
ATOM 947 N N . ILE A 1 120 ? 3.776 15.375 -16.729 1.00 93.56 120 ILE A N 1
ATOM 948 C CA . ILE A 1 120 ? 4.275 14.091 -16.217 1.00 93.56 120 ILE A CA 1
ATOM 949 C C . ILE A 1 120 ? 4.769 13.208 -17.368 1.00 93.56 120 ILE A C 1
ATOM 951 O O . ILE A 1 120 ? 5.790 12.544 -17.213 1.00 93.56 120 ILE A O 1
ATOM 955 N N . VAL A 1 121 ? 4.104 13.227 -18.524 1.00 94.12 121 VAL A N 1
ATOM 956 C CA . VAL A 1 121 ? 4.551 12.517 -19.731 1.00 94.12 121 VAL A CA 1
ATOM 957 C C . VAL A 1 121 ? 5.879 13.078 -20.236 1.00 94.12 121 VAL A C 1
ATOM 959 O O . VAL A 1 121 ? 6.776 12.300 -20.541 1.00 94.12 121 VAL A O 1
ATOM 962 N N . GLU A 1 122 ? 6.064 14.399 -20.239 1.00 93.69 122 GLU A N 1
ATOM 963 C CA . GLU A 1 122 ? 7.348 15.040 -20.563 1.00 93.69 122 GLU A CA 1
ATOM 964 C C . GLU A 1 122 ? 8.478 14.555 -19.643 1.00 93.69 122 GLU A C 1
ATOM 966 O O . GLU A 1 122 ? 9.560 14.202 -20.115 1.00 93.69 122 GLU A O 1
ATOM 971 N N . LEU A 1 123 ? 8.218 14.451 -18.332 1.00 91.06 123 LEU A N 1
ATOM 972 C CA . LEU A 1 123 ? 9.176 13.880 -17.378 1.00 91.06 123 LEU A CA 1
ATOM 973 C C . LEU A 1 123 ? 9.510 12.411 -17.694 1.00 91.06 123 LEU A C 1
ATOM 975 O O . LEU A 1 123 ? 10.647 11.992 -17.485 1.00 91.06 123 LEU A O 1
ATOM 979 N N . TRP A 1 124 ? 8.535 11.638 -18.180 1.00 90.00 124 TRP A N 1
ATOM 980 C CA . TRP A 1 124 ? 8.681 10.214 -18.511 1.00 90.00 124 TRP A CA 1
ATOM 981 C C . TRP A 1 124 ? 9.326 9.950 -19.873 1.00 90.00 124 TRP A C 1
ATOM 983 O O . TRP A 1 124 ? 9.940 8.903 -20.049 1.00 90.00 124 TRP A O 1
ATOM 993 N N . ASN A 1 125 ? 9.204 10.875 -20.820 1.00 88.50 125 ASN A N 1
ATOM 994 C CA . ASN A 1 125 ? 9.801 10.765 -22.151 1.00 88.50 125 ASN A CA 1
ATOM 995 C C . ASN A 1 125 ? 11.222 11.352 -22.212 1.00 88.50 125 ASN A C 1
ATOM 997 O O . ASN A 1 125 ? 11.913 11.195 -23.217 1.00 88.50 125 ASN A O 1
ATOM 1001 N N . GLY A 1 126 ? 11.672 12.039 -21.158 1.00 83.00 126 GLY A N 1
ATOM 1002 C CA . GLY A 1 126 ? 13.015 12.608 -21.091 1.00 83.00 126 GLY A CA 1
ATOM 1003 C C . GLY A 1 126 ? 14.123 11.548 -21.145 1.00 83.00 126 GLY A C 1
ATOM 1004 O O . GLY A 1 126 ? 13.955 10.422 -20.679 1.00 83.00 126 GLY A O 1
ATOM 1005 N N . LYS A 1 127 ? 15.306 11.937 -21.644 1.00 63.09 127 LYS A N 1
ATOM 1006 C CA . LYS A 1 127 ? 16.490 11.060 -21.800 1.00 63.09 127 LYS A CA 1
ATOM 1007 C C . LYS A 1 127 ? 16.910 10.325 -20.511 1.00 63.09 127 LYS A C 1
ATOM 1009 O O . LYS A 1 127 ? 17.493 9.253 -20.592 1.00 63.09 127 LYS A O 1
ATOM 1014 N N . ASN A 1 128 ? 16.544 10.852 -19.339 1.00 63.78 128 ASN A N 1
ATOM 1015 C CA . ASN A 1 128 ? 16.899 10.294 -18.026 1.00 63.78 128 ASN A CA 1
ATOM 1016 C C . ASN A 1 128 ? 15.828 9.341 -17.458 1.00 63.78 128 ASN A C 1
ATOM 1018 O O . ASN A 1 128 ? 15.907 8.935 -16.296 1.00 63.78 128 ASN A O 1
ATOM 1022 N N . ALA A 1 129 ? 14.792 9.010 -18.235 1.00 60.78 129 ALA A N 1
ATOM 1023 C CA . ALA A 1 129 ? 13.688 8.181 -17.764 1.00 60.78 129 ALA A CA 1
ATOM 1024 C C . ALA A 1 129 ? 14.077 6.716 -17.506 1.00 60.78 129 ALA A C 1
ATOM 1026 O O . ALA A 1 129 ? 13.404 6.019 -16.741 1.00 60.78 129 ALA A O 1
ATOM 1027 N N . SER A 1 130 ? 15.178 6.253 -18.102 1.00 62.19 130 SER A N 1
ATOM 1028 C CA . SER A 1 130 ? 15.710 4.905 -17.897 1.00 62.19 130 SER A CA 1
ATOM 1029 C C . SER A 1 130 ? 16.498 4.757 -16.590 1.00 62.19 130 SER A C 1
ATOM 1031 O O . SER A 1 130 ? 16.522 3.663 -16.031 1.00 62.19 130 SER A O 1
ATOM 1033 N N . GLU A 1 131 ? 17.110 5.827 -16.069 1.00 67.75 131 GLU A N 1
ATOM 1034 C CA . GLU A 1 131 ? 18.141 5.694 -15.028 1.00 67.75 131 GLU A CA 1
ATOM 1035 C C . GLU A 1 131 ? 17.597 5.664 -13.594 1.00 67.75 131 GLU A C 1
ATOM 1037 O O . GLU A 1 131 ? 18.191 5.021 -12.728 1.00 67.75 131 GLU A O 1
ATOM 1042 N N . ASN A 1 132 ? 16.460 6.311 -13.293 1.00 83.31 132 ASN A N 1
ATOM 1043 C CA . ASN A 1 132 ? 15.927 6.298 -11.925 1.00 83.31 132 ASN A CA 1
ATOM 1044 C C . ASN A 1 132 ? 14.405 6.506 -11.844 1.00 83.31 132 ASN A C 1
ATOM 1046 O O . ASN A 1 132 ? 13.901 7.607 -11.603 1.00 83.31 132 ASN A O 1
ATOM 1050 N N . CYS A 1 133 ? 13.655 5.409 -11.971 1.00 84.56 133 CYS A N 1
ATOM 1051 C CA . CYS A 1 133 ? 12.192 5.407 -11.858 1.00 84.56 133 CYS A CA 1
ATOM 1052 C C . CYS A 1 133 ? 11.688 5.990 -10.523 1.00 84.56 133 CYS A C 1
ATOM 1054 O O . CYS A 1 133 ? 10.642 6.639 -10.473 1.00 84.56 133 CYS A O 1
ATOM 1056 N N . THR A 1 134 ? 12.437 5.810 -9.431 1.00 83.31 134 THR A N 1
ATOM 1057 C CA . THR A 1 134 ? 12.093 6.388 -8.123 1.00 83.31 134 THR A CA 1
ATOM 1058 C C . THR A 1 134 ? 12.146 7.911 -8.167 1.00 83.31 134 THR A C 1
ATOM 1060 O O . THR A 1 134 ? 11.221 8.569 -7.687 1.00 83.31 134 THR A O 1
ATOM 1063 N N . LEU A 1 135 ? 13.183 8.476 -8.792 1.00 86.44 135 LEU A N 1
ATOM 1064 C CA . LEU A 1 135 ? 13.317 9.919 -8.967 1.00 86.44 135 LEU A CA 1
ATOM 1065 C C . LEU A 1 135 ? 12.202 10.487 -9.855 1.00 86.44 135 LEU A C 1
ATOM 1067 O O . LEU A 1 135 ? 11.639 11.526 -9.519 1.00 86.44 135 LEU A O 1
ATOM 1071 N N . LEU A 1 136 ? 11.830 9.800 -10.940 1.00 90.06 136 LEU A N 1
ATOM 1072 C CA . LEU A 1 136 ? 10.701 10.205 -11.788 1.00 90.06 136 LEU A CA 1
ATOM 1073 C C . LEU A 1 136 ? 9.376 10.208 -11.020 1.00 90.06 136 LEU A C 1
ATOM 1075 O O . LEU A 1 136 ? 8.660 11.209 -11.021 1.00 90.06 136 LEU A O 1
ATOM 1079 N N . LYS A 1 137 ? 9.081 9.127 -10.286 1.00 88.00 137 LYS A N 1
ATOM 1080 C CA . LYS A 1 137 ? 7.897 9.032 -9.414 1.00 88.00 137 LYS A CA 1
ATOM 1081 C C . LYS A 1 137 ? 7.870 10.136 -8.365 1.00 88.00 137 LYS A C 1
ATOM 1083 O O . LYS A 1 137 ? 6.807 10.688 -8.082 1.00 88.00 137 LYS A O 1
ATOM 1088 N N . HIS A 1 138 ? 9.030 10.484 -7.817 1.00 85.69 138 HIS A N 1
ATOM 1089 C CA . HIS A 1 138 ? 9.172 11.592 -6.885 1.00 85.69 138 HIS A CA 1
ATOM 1090 C C . HIS A 1 138 ? 8.889 12.941 -7.560 1.00 85.69 138 HIS A C 1
ATOM 1092 O O . HIS A 1 138 ? 8.056 13.696 -7.065 1.00 85.69 138 HIS A O 1
ATOM 1098 N N . LYS A 1 139 ? 9.498 13.222 -8.720 1.00 91.12 139 LYS A N 1
ATOM 1099 C CA . LYS A 1 139 ? 9.269 14.455 -9.491 1.00 91.12 139 LYS A CA 1
ATOM 1100 C C . LYS A 1 139 ? 7.803 14.622 -9.891 1.00 91.12 139 LYS A C 1
ATOM 1102 O O . LYS A 1 139 ? 7.231 15.666 -9.598 1.00 91.12 139 LYS A O 1
ATOM 1107 N N . ALA A 1 140 ? 7.164 13.591 -10.451 1.00 91.12 140 ALA A N 1
ATOM 1108 C CA . ALA A 1 140 ? 5.732 13.634 -10.764 1.00 91.12 140 ALA A CA 1
ATOM 1109 C C . ALA A 1 140 ? 4.888 13.943 -9.527 1.00 91.12 140 ALA A C 1
ATOM 1111 O O . ALA A 1 140 ? 4.018 14.810 -9.570 1.00 91.12 140 ALA A O 1
ATOM 1112 N N . ARG A 1 141 ? 5.180 13.293 -8.394 1.00 89.31 141 ARG A N 1
ATOM 1113 C CA . ARG A 1 141 ? 4.474 13.569 -7.142 1.00 89.31 141 ARG A CA 1
ATOM 1114 C C . ARG A 1 141 ? 4.637 15.029 -6.709 1.00 89.31 141 ARG A C 1
ATOM 1116 O O . ARG A 1 141 ? 3.650 15.639 -6.311 1.00 89.31 141 ARG A O 1
ATOM 1123 N N . PHE A 1 142 ? 5.839 15.593 -6.808 1.00 89.62 142 PHE A N 1
ATOM 1124 C CA . PHE A 1 142 ? 6.092 17.009 -6.518 1.00 89.62 142 PHE A CA 1
ATOM 1125 C C . PHE A 1 142 ? 5.322 17.944 -7.452 1.00 89.62 142 PHE A C 1
ATOM 1127 O O . PHE A 1 142 ? 4.704 18.897 -6.979 1.00 89.62 142 PHE A O 1
ATOM 1134 N N . THR A 1 143 ? 5.275 17.637 -8.750 1.00 91.12 143 THR A N 1
ATOM 1135 C CA . THR A 1 143 ? 4.510 18.416 -9.732 1.00 91.12 143 THR A CA 1
ATOM 1136 C C . THR A 1 143 ? 3.039 18.524 -9.344 1.00 91.12 143 THR A C 1
ATOM 1138 O O . THR A 1 143 ? 2.468 19.608 -9.459 1.00 91.12 143 THR A O 1
ATOM 1141 N N . VAL A 1 144 ? 2.433 17.441 -8.841 1.00 89.06 144 VAL A N 1
ATOM 1142 C CA . VAL A 1 144 ? 1.031 17.467 -8.402 1.00 89.06 144 VAL A CA 1
ATOM 1143 C C . VAL A 1 144 ? 0.871 18.080 -6.999 1.00 89.06 144 VAL A C 1
ATOM 1145 O O . VAL A 1 144 ? -0.120 18.756 -6.741 1.00 89.06 144 VAL A O 1
ATOM 1148 N N . LEU A 1 145 ? 1.832 17.916 -6.082 1.00 85.38 145 LEU A N 1
ATOM 1149 C CA . LEU A 1 145 ? 1.765 18.529 -4.742 1.00 85.38 145 LEU A CA 1
ATOM 1150 C C . LEU A 1 145 ? 1.868 20.062 -4.771 1.00 85.38 145 LEU A C 1
ATOM 1152 O O . LEU A 1 145 ? 1.234 20.729 -3.952 1.00 85.38 145 LEU A O 1
ATOM 1156 N N . ASN A 1 146 ? 2.594 20.614 -5.743 1.00 87.50 146 ASN A N 1
ATOM 1157 C CA . ASN A 1 146 ? 2.711 22.059 -5.965 1.00 87.50 146 ASN A CA 1
ATOM 1158 C C . ASN A 1 146 ? 1.459 22.684 -6.605 1.00 87.50 146 ASN A C 1
ATOM 1160 O O . ASN A 1 146 ? 1.451 23.870 -6.918 1.00 87.50 146 ASN A O 1
ATOM 1164 N N . GLN A 1 147 ? 0.400 21.902 -6.810 1.00 89.69 147 GLN A N 1
ATOM 1165 C CA . GLN A 1 147 ? -0.874 22.389 -7.325 1.00 89.69 147 GLN A CA 1
ATOM 1166 C C . GLN A 1 147 ? -1.762 22.937 -6.203 1.00 89.69 147 GLN A C 1
ATOM 1168 O O . GLN A 1 147 ? -1.554 22.603 -5.022 1.00 89.69 147 GLN A O 1
ATOM 1173 N N . PRO A 1 148 ? -2.770 23.758 -6.555 1.00 84.94 148 PRO A N 1
ATOM 1174 C CA . PRO A 1 148 ? -3.768 24.221 -5.603 1.00 84.94 148 PRO A CA 1
ATOM 1175 C C . PRO A 1 148 ? -4.460 23.058 -4.857 1.00 84.94 148 PRO A C 1
ATOM 1177 O O . PRO A 1 148 ? -4.478 21.913 -5.331 1.00 84.94 148 PRO A O 1
ATOM 1180 N N . PRO A 1 149 ? -5.024 23.315 -3.659 1.00 78.56 149 PRO A N 1
ATOM 1181 C CA . PRO A 1 149 ? -5.569 22.278 -2.774 1.00 78.56 149 PRO A CA 1
ATOM 1182 C C . PRO A 1 149 ? -6.634 21.393 -3.429 1.00 78.56 149 PRO A C 1
ATOM 1184 O O . PRO A 1 149 ? -6.727 20.201 -3.127 1.00 78.56 149 PRO A O 1
ATOM 1187 N N . ASN A 1 150 ? -7.383 21.959 -4.375 1.00 79.69 150 ASN A N 1
ATOM 1188 C CA . ASN A 1 150 ? -8.391 21.270 -5.170 1.00 79.69 150 ASN A CA 1
ATOM 1189 C C . ASN A 1 150 ? -7.826 20.151 -6.058 1.00 79.69 150 ASN A C 1
ATOM 1191 O O . ASN A 1 150 ? -8.614 19.356 -6.525 1.00 79.69 150 ASN A O 1
ATOM 1195 N N . ILE A 1 151 ? -6.517 20.032 -6.287 1.00 79.94 151 ILE A N 1
ATOM 1196 C CA . ILE A 1 151 ? -5.917 18.931 -7.071 1.00 79.94 151 ILE A CA 1
ATOM 1197 C C . ILE A 1 151 ? -5.231 17.909 -6.151 1.00 79.94 151 ILE A C 1
ATOM 1199 O O . ILE A 1 151 ? -5.091 16.730 -6.482 1.00 79.94 151 ILE A O 1
ATOM 1203 N N . ARG A 1 152 ? -4.854 18.320 -4.934 1.00 76.06 152 ARG A N 1
ATOM 1204 C CA . ARG A 1 152 ? -4.123 17.471 -3.979 1.00 76.06 152 ARG A CA 1
ATOM 1205 C C . ARG A 1 152 ? -4.926 16.260 -3.510 1.00 76.06 152 ARG A C 1
ATOM 1207 O O . ARG A 1 152 ? -4.326 15.246 -3.154 1.00 76.06 152 ARG A O 1
ATOM 1214 N N . HIS A 1 153 ? -6.258 16.334 -3.526 1.00 76.31 153 HIS A N 1
ATOM 1215 C CA . HIS A 1 153 ? -7.120 15.208 -3.158 1.00 76.31 153 HIS A CA 1
ATOM 1216 C C . HIS A 1 153 ? -6.953 13.999 -4.098 1.00 76.31 153 HIS A C 1
ATOM 1218 O O . HIS A 1 153 ? -7.149 12.872 -3.659 1.00 76.31 153 HIS A O 1
ATOM 1224 N N . ILE A 1 154 ? -6.494 14.215 -5.336 1.00 72.19 154 ILE A N 1
ATOM 1225 C CA . ILE A 1 154 ? -6.278 13.169 -6.347 1.00 72.19 154 ILE A CA 1
ATOM 1226 C C . ILE A 1 154 ? -5.049 12.298 -6.015 1.00 72.19 154 ILE A C 1
ATOM 1228 O O . ILE A 1 154 ? -5.035 11.105 -6.307 1.00 72.19 154 ILE A O 1
ATOM 1232 N N . ILE A 1 155 ? -4.024 12.873 -5.366 1.00 69.19 155 ILE A N 1
ATOM 1233 C CA . ILE A 1 155 ? -2.786 12.170 -4.956 1.00 69.19 155 ILE A CA 1
ATOM 1234 C C . ILE A 1 155 ? -2.903 11.576 -3.553 1.00 69.19 155 ILE A C 1
ATOM 1236 O O . ILE A 1 155 ? -2.010 10.846 -3.106 1.00 69.19 155 ILE A O 1
ATOM 1240 N N . ARG A 1 156 ? -3.925 11.963 -2.778 1.00 63.19 156 ARG A N 1
ATOM 1241 C CA . ARG A 1 156 ? -4.064 11.433 -1.426 1.00 63.19 156 ARG A CA 1
ATOM 1242 C C . ARG A 1 156 ? -4.175 9.923 -1.572 1.00 63.19 156 ARG A C 1
ATOM 1244 O O . ARG A 1 156 ? -5.104 9.423 -2.197 1.00 63.19 156 ARG A O 1
ATOM 1251 N N . ALA A 1 157 ? -3.185 9.218 -1.008 1.00 53.56 157 ALA A N 1
ATOM 1252 C CA . ALA A 1 157 ? -3.302 7.788 -0.756 1.00 53.56 157 ALA A CA 1
ATOM 1253 C C . ALA A 1 157 ? -4.717 7.558 -0.223 1.00 53.56 157 ALA A C 1
ATOM 1255 O O . ALA A 1 157 ? -5.137 8.399 0.590 1.00 53.56 157 ALA A O 1
ATOM 1256 N N . PRO A 1 158 ? -5.430 6.519 -0.706 1.00 52.69 158 PRO A N 1
ATOM 1257 C CA . PRO A 1 158 ? -6.791 6.253 -0.265 1.00 52.69 158 PRO A CA 1
ATOM 1258 C C . PRO A 1 158 ? -6.809 6.453 1.241 1.00 52.69 158 PRO A C 1
ATOM 1260 O O . PRO A 1 158 ? -5.911 5.947 1.929 1.00 52.69 158 PRO A O 1
ATOM 1263 N N . ALA A 1 159 ? -7.710 7.327 1.710 1.00 57.62 159 ALA A N 1
ATOM 1264 C CA . ALA A 1 159 ? -7.876 7.563 3.136 1.00 57.62 159 ALA A CA 1
ATOM 1265 C C . ALA A 1 159 ? -7.840 6.188 3.800 1.00 57.62 159 ALA A C 1
ATOM 1267 O O . ALA A 1 159 ? -8.457 5.270 3.249 1.00 57.62 159 ALA A O 1
ATOM 1268 N N . ILE A 1 160 ? -7.010 6.032 4.847 1.00 57.16 160 ILE A N 1
ATOM 1269 C CA . ILE A 1 160 ? -6.819 4.755 5.557 1.00 57.16 160 ILE A CA 1
ATOM 1270 C C . ILE A 1 160 ? -8.182 4.076 5.574 1.00 57.16 160 ILE A C 1
ATOM 1272 O O . ILE A 1 160 ? -9.118 4.736 6.036 1.00 57.16 160 ILE A O 1
ATOM 1276 N N . PRO A 1 161 ? -8.315 2.888 4.947 1.00 61.97 161 PRO A N 1
ATOM 1277 C CA . PRO A 1 161 ? -9.619 2.340 4.626 1.00 61.97 161 PRO A CA 1
ATOM 1278 C C . PRO A 1 161 ? -10.425 2.365 5.903 1.00 61.97 161 PRO A C 1
ATOM 1280 O O . PRO A 1 161 ? -9.997 1.814 6.919 1.00 61.97 161 PRO A O 1
ATOM 1283 N N . CYS A 1 162 ? -11.522 3.109 5.871 1.00 77.12 162 CYS A N 1
ATOM 1284 C CA . CYS A 1 162 ? -12.294 3.280 7.075 1.00 77.12 162 CYS A CA 1
ATOM 1285 C C . CYS A 1 162 ? -12.825 1.917 7.485 1.00 77.12 162 CYS A C 1
ATOM 1287 O O . CYS A 1 162 ? -13.072 1.052 6.639 1.00 77.12 162 CYS A O 1
ATOM 1289 N N . GLY A 1 163 ? -12.960 1.721 8.778 1.00 84.38 163 GLY A N 1
ATOM 1290 C CA . GLY A 1 163 ? -13.386 0.462 9.334 1.00 84.38 163 GLY A CA 1
ATOM 1291 C C . GLY A 1 163 ? -13.370 0.540 10.841 1.00 84.38 163 GLY A C 1
ATOM 1292 O O . GLY A 1 163 ? -12.938 1.536 11.423 1.00 84.38 163 GLY A O 1
ATOM 1293 N N . ILE A 1 164 ? -13.831 -0.547 11.450 1.00 89.12 164 ILE A N 1
ATOM 1294 C CA . ILE A 1 164 ? -13.921 -0.661 12.898 1.00 89.12 164 ILE A CA 1
ATOM 1295 C C . ILE A 1 164 ? -12.534 -0.384 13.506 1.00 89.12 164 ILE A C 1
ATOM 1297 O O . ILE A 1 164 ? -11.568 -1.074 13.156 1.00 89.12 164 ILE A O 1
ATOM 1301 N N . PRO A 1 165 ? -12.411 0.597 14.415 1.00 84.25 165 PRO A N 1
ATOM 1302 C CA . PRO A 1 165 ? -11.127 0.945 14.996 1.00 84.25 165 PRO A CA 1
ATOM 1303 C C . PRO A 1 165 ? -10.532 -0.206 15.808 1.00 84.25 165 PRO A C 1
ATOM 1305 O O . PRO A 1 165 ? -11.226 -0.891 16.561 1.00 84.25 165 PRO A O 1
ATOM 1308 N N . HIS A 1 166 ? -9.211 -0.378 15.737 1.00 85.69 166 HIS A N 1
ATOM 1309 C CA . HIS A 1 166 ? -8.517 -1.458 16.449 1.00 85.69 166 HIS A CA 1
ATOM 1310 C C . HIS A 1 166 ? -8.632 -1.343 17.983 1.00 85.69 166 HIS A C 1
ATOM 1312 O O . HIS A 1 166 ? -8.526 -2.338 18.697 1.00 85.69 166 HIS A O 1
ATOM 1318 N N . PHE A 1 167 ? -8.845 -0.142 18.525 1.00 87.81 167 PHE A N 1
ATOM 1319 C CA . PHE A 1 167 ? -8.948 0.065 19.973 1.00 87.81 167 PHE A CA 1
ATOM 1320 C C . PHE A 1 167 ? -10.288 -0.381 20.568 1.00 87.81 167 PHE A C 1
ATOM 1322 O O . PHE A 1 167 ? -10.406 -0.413 21.791 1.00 87.81 167 PHE A O 1
ATOM 1329 N N . ILE A 1 168 ? -11.278 -0.751 19.743 1.00 92.12 168 ILE A N 1
ATOM 1330 C CA . ILE A 1 168 ? -12.616 -1.126 20.216 1.00 92.12 168 ILE A CA 1
ATOM 1331 C C . ILE A 1 168 ? -12.562 -2.220 21.286 1.00 92.12 168 ILE A C 1
ATOM 1333 O O . ILE A 1 168 ? -13.323 -2.179 22.241 1.00 92.12 168 ILE A O 1
ATOM 1337 N N . SER A 1 169 ? -11.619 -3.161 21.194 1.00 92.75 169 SER A N 1
ATOM 1338 C CA . SER A 1 169 ? -11.485 -4.260 22.155 1.00 92.75 169 SER A CA 1
ATOM 1339 C C . SER A 1 169 ? -11.142 -3.814 23.580 1.00 92.75 169 SER A C 1
ATOM 1341 O O . SER A 1 169 ? -11.293 -4.612 24.500 1.00 92.75 169 SER A O 1
ATOM 1343 N N . ARG A 1 170 ? -10.671 -2.573 23.764 1.00 93.00 170 ARG A N 1
ATOM 1344 C CA . ARG A 1 170 ? -10.310 -1.987 25.065 1.00 93.00 170 ARG A CA 1
ATOM 1345 C C . ARG A 1 170 ? -11.459 -1.225 25.727 1.00 93.00 170 ARG A C 1
ATOM 1347 O O . ARG A 1 170 ? -11.319 -0.824 26.873 1.00 93.00 170 ARG A O 1
ATOM 1354 N N . LEU A 1 171 ? -12.551 -0.989 25.004 1.00 93.94 171 LEU A N 1
ATOM 1355 C CA . LEU A 1 171 ? -13.723 -0.280 25.513 1.00 93.94 171 LEU A CA 1
ATOM 1356 C C . LEU A 1 171 ? -14.654 -1.230 26.268 1.00 93.94 171 LEU A C 1
ATOM 1358 O O . LEU A 1 171 ? -14.602 -2.447 26.074 1.00 93.94 171 LEU A O 1
ATOM 1362 N N . ASP A 1 172 ? -15.570 -0.678 27.057 1.00 96.75 172 ASP A N 1
ATOM 1363 C CA . ASP A 1 172 ? -16.614 -1.465 27.711 1.00 96.75 172 ASP A CA 1
ATOM 1364 C C . ASP A 1 172 ? -17.479 -2.219 26.701 1.00 96.75 172 ASP A C 1
ATOM 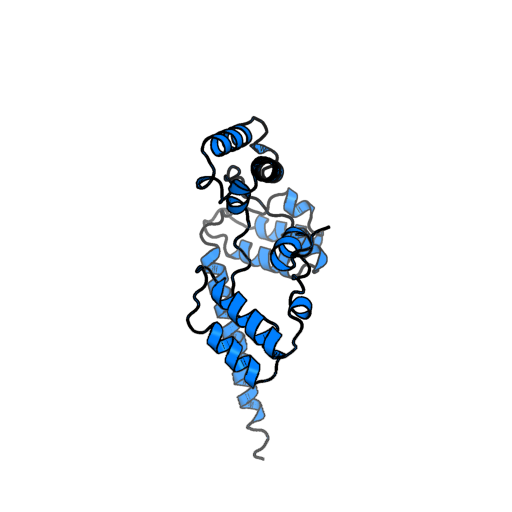1366 O O . ASP A 1 172 ? -17.798 -1.717 25.620 1.00 96.75 172 ASP A O 1
ATOM 1370 N N . LYS A 1 173 ? -17.912 -3.435 27.062 1.00 97.75 173 LYS A N 1
ATOM 1371 C CA . LYS A 1 173 ? -18.678 -4.329 26.169 1.00 97.75 173 LYS A CA 1
ATOM 1372 C C . LYS A 1 173 ? -19.923 -3.658 25.573 1.00 97.75 173 LYS A C 1
ATOM 1374 O O . LYS A 1 173 ? -20.260 -3.915 24.416 1.00 97.75 173 LYS A O 1
ATOM 1379 N N . SER A 1 174 ? -20.594 -2.799 26.343 1.00 97.69 174 SER A N 1
ATOM 1380 C CA . SER A 1 174 ? -21.758 -2.024 25.892 1.00 97.69 174 SER A CA 1
ATOM 1381 C C . SER A 1 174 ? -21.387 -1.060 24.761 1.00 97.69 174 SER A C 1
ATOM 1383 O O . SER A 1 174 ? -22.055 -1.030 23.727 1.00 97.69 174 SER A O 1
ATOM 1385 N N . LEU A 1 175 ? -20.283 -0.331 24.916 1.00 96.56 175 LEU A N 1
ATOM 1386 C CA . LEU A 1 175 ? -19.779 0.623 23.937 1.00 96.56 175 LEU A CA 1
ATOM 1387 C C . LEU A 1 175 ? -19.219 -0.079 22.696 1.00 96.56 175 LEU A C 1
ATOM 1389 O O . LEU A 1 175 ? -19.472 0.359 21.574 1.00 96.56 175 LEU A O 1
ATOM 1393 N N . GLN A 1 176 ? -18.558 -1.231 22.872 1.00 97.19 176 GLN A N 1
ATOM 1394 C CA . GLN A 1 176 ? -18.140 -2.084 21.755 1.00 97.19 176 GLN A CA 1
ATOM 1395 C C . GLN A 1 176 ? -19.322 -2.459 20.861 1.00 97.19 176 GLN A C 1
ATOM 1397 O O . GLN A 1 176 ? -19.218 -2.405 19.636 1.00 97.19 176 GLN A O 1
ATOM 1402 N N . LYS A 1 177 ? -20.456 -2.843 21.461 1.00 97.81 177 LYS A N 1
ATOM 1403 C CA . LYS A 1 177 ? -21.665 -3.210 20.717 1.00 97.81 177 LYS A CA 1
ATOM 1404 C C . LYS A 1 177 ? -22.229 -2.015 19.942 1.00 97.81 177 LYS A C 1
ATOM 1406 O O . LYS A 1 177 ? -22.570 -2.175 18.774 1.00 97.81 177 LYS A O 1
ATOM 1411 N N . GLN A 1 178 ? -22.259 -0.831 20.556 1.00 97.81 178 GLN A N 1
ATOM 1412 C CA . GLN A 1 178 ? -22.750 0.396 19.919 1.00 97.81 178 GLN A CA 1
ATOM 1413 C C . GLN A 1 178 ? -21.864 0.849 18.748 1.00 97.81 178 GLN A C 1
ATOM 1415 O O . GLN A 1 178 ? -22.373 1.168 17.674 1.00 97.81 178 GLN A O 1
ATOM 1420 N N . ILE A 1 179 ? -20.538 0.803 18.901 1.00 96.06 179 ILE A N 1
ATOM 1421 C CA . ILE A 1 179 ? -19.622 1.110 17.795 1.00 96.06 179 ILE A CA 1
ATOM 1422 C C . ILE A 1 179 ? -19.789 0.076 16.677 1.00 96.06 179 ILE A C 1
ATOM 1424 O O . ILE A 1 179 ? -19.958 0.453 15.522 1.00 96.06 179 ILE A O 1
ATOM 1428 N N . ARG A 1 180 ? -19.850 -1.226 16.991 1.00 96.50 180 ARG A N 1
ATOM 1429 C CA . ARG A 1 180 ? -20.117 -2.259 15.972 1.00 96.50 180 ARG A CA 1
ATOM 1430 C C . ARG A 1 180 ? -21.440 -2.034 15.239 1.00 96.50 180 ARG A C 1
ATOM 1432 O O . ARG A 1 180 ? -21.491 -2.308 14.048 1.00 96.50 180 ARG A O 1
ATOM 1439 N N . SER A 1 181 ? -22.477 -1.522 15.910 1.00 97.44 181 SER A N 1
ATOM 1440 C CA . SER A 1 181 ? -23.741 -1.182 15.246 1.00 97.44 181 SER A CA 1
ATOM 1441 C C . SER A 1 181 ? -23.649 0.041 14.335 1.00 97.44 181 SER A C 1
ATOM 1443 O O . SER A 1 181 ? -24.307 0.054 13.305 1.00 97.44 181 SER A O 1
ATOM 1445 N N . ILE A 1 182 ? -22.812 1.036 14.659 1.00 95.88 182 ILE A N 1
ATOM 1446 C CA . ILE A 1 182 ? -22.564 2.192 13.775 1.00 95.88 182 ILE A CA 1
ATOM 1447 C C . ILE A 1 182 ? -21.925 1.730 12.463 1.00 95.88 182 ILE A C 1
ATOM 1449 O O . ILE A 1 182 ? -22.295 2.201 11.394 1.00 95.88 182 ILE A O 1
ATOM 1453 N N . TRP A 1 183 ? -20.996 0.780 12.555 1.00 94.44 183 TRP A N 1
ATOM 1454 C CA . TRP A 1 183 ? -20.295 0.208 11.406 1.00 94.44 183 TRP A CA 1
ATOM 1455 C C . TRP A 1 183 ? -21.042 -0.965 10.748 1.00 94.44 183 TRP A C 1
ATOM 1457 O O . TRP A 1 183 ? -20.528 -1.571 9.804 1.00 94.44 183 TRP A O 1
ATOM 1467 N N . LEU A 1 184 ? -22.242 -1.313 11.227 1.00 95.50 184 LEU A N 1
ATOM 1468 C CA . LEU A 1 184 ? -23.031 -2.411 10.679 1.00 95.50 184 LEU A CA 1
ATOM 1469 C C . LEU A 1 184 ? -23.569 -2.008 9.299 1.00 95.50 184 LEU A C 1
ATOM 1471 O O . LEU A 1 184 ? -24.394 -1.109 9.184 1.00 95.50 184 LEU A O 1
ATOM 1475 N N . GLY A 1 185 ? -23.090 -2.676 8.249 1.00 89.62 185 GLY A N 1
ATOM 1476 C CA . GLY A 1 185 ? -23.478 -2.394 6.860 1.00 89.62 185 GLY A CA 1
ATOM 1477 C C . GLY A 1 185 ? -22.496 -1.511 6.082 1.00 89.62 185 GLY A C 1
ATOM 1478 O O . GLY A 1 185 ? -22.665 -1.339 4.873 1.00 89.62 185 GLY A O 1
ATOM 1479 N N . TYR A 1 186 ? -21.434 -1.011 6.721 1.00 90.56 186 TYR A N 1
ATOM 1480 C CA . TYR A 1 186 ? -20.348 -0.351 6.002 1.00 90.56 186 TYR A CA 1
ATOM 1481 C C . TYR A 1 186 ? -19.538 -1.372 5.182 1.00 90.56 186 TYR A C 1
ATOM 1483 O O . TYR A 1 186 ? -19.137 -2.427 5.676 1.00 90.56 186 TYR A O 1
ATOM 1491 N N . THR A 1 187 ? -19.252 -1.035 3.923 1.00 86.31 187 THR A N 1
ATOM 1492 C CA . THR A 1 187 ? -18.448 -1.854 3.002 1.00 86.31 187 THR A CA 1
ATOM 1493 C C . THR A 1 187 ? -17.197 -1.095 2.577 1.00 86.31 187 THR A C 1
ATOM 1495 O O . THR A 1 187 ? -17.290 0.069 2.180 1.00 86.31 187 THR A O 1
ATOM 1498 N N . SER A 1 188 ? -16.034 -1.755 2.598 1.00 79.56 188 SER A N 1
ATOM 1499 C CA . SER A 1 188 ? -14.760 -1.146 2.200 1.00 79.56 188 SER A CA 1
ATOM 1500 C C . SER A 1 188 ? -14.845 -0.490 0.818 1.00 79.56 188 SER A C 1
ATOM 1502 O O . SER A 1 188 ? -15.232 -1.129 -0.156 1.00 79.56 188 SER A O 1
ATOM 1504 N N . GLY A 1 189 ? -14.464 0.788 0.742 1.00 74.06 189 GLY A N 1
ATOM 1505 C CA . GLY A 1 189 ? -14.478 1.579 -0.494 1.00 74.06 189 GLY A CA 1
ATOM 1506 C C . GLY A 1 189 ? -15.608 2.609 -0.583 1.00 74.06 189 GLY A C 1
ATOM 1507 O O . GLY A 1 189 ? -15.531 3.494 -1.432 1.00 74.06 189 GLY A O 1
ATOM 1508 N N . LYS A 1 190 ? -16.612 2.553 0.303 1.00 76.88 190 LYS A N 1
ATOM 1509 C CA . LYS A 1 190 ? -17.605 3.628 0.457 1.00 76.88 190 LYS A CA 1
ATOM 1510 C C . LYS A 1 190 ? -17.042 4.799 1.283 1.00 76.88 190 LYS A C 1
ATOM 1512 O O . LYS A 1 190 ? -16.135 4.586 2.092 1.00 76.88 190 LYS A O 1
ATOM 1517 N N . PRO A 1 191 ? -17.550 6.034 1.102 1.00 78.31 191 PRO A N 1
ATOM 1518 C CA . PRO A 1 191 ? -17.268 7.118 2.039 1.00 78.31 191 PRO A CA 1
ATOM 1519 C C . PRO A 1 191 ? -17.792 6.736 3.429 1.00 78.31 191 PRO A C 1
ATOM 1521 O O . PRO A 1 191 ? -18.875 6.181 3.545 1.00 78.31 191 PRO A O 1
ATOM 1524 N N . CYS A 1 192 ? -17.006 7.015 4.465 1.00 85.31 192 CYS A N 1
ATOM 1525 C CA . CYS A 1 192 ? -17.236 6.553 5.841 1.00 85.31 192 CYS A CA 1
ATOM 1526 C C . CYS A 1 192 ? -17.427 7.706 6.842 1.00 85.31 192 CYS A C 1
ATOM 1528 O O . CYS A 1 192 ? -17.214 7.568 8.049 1.00 85.31 192 CYS A O 1
ATOM 1530 N N . GLN A 1 193 ? -17.650 8.910 6.313 1.00 82.25 193 GLN A N 1
ATOM 1531 C CA . GLN A 1 193 ? -17.593 10.136 7.099 1.00 82.25 193 GLN A CA 1
ATOM 1532 C C . GLN A 1 193 ? -18.717 10.169 8.138 1.00 82.25 193 GLN A C 1
ATOM 1534 O O . GLN A 1 193 ? -18.498 10.626 9.257 1.00 82.25 193 GLN A O 1
ATOM 1539 N N . GLU A 1 194 ? -19.892 9.643 7.795 1.00 85.50 194 GLU A N 1
ATOM 1540 C CA . GLU A 1 194 ? -21.033 9.566 8.705 1.00 85.50 194 GLU A CA 1
ATOM 1541 C C . GLU A 1 194 ? -20.785 8.608 9.872 1.00 85.50 194 GLU A C 1
ATOM 1543 O O . GLU A 1 194 ? -21.088 8.944 11.017 1.00 85.50 194 GLU A O 1
ATOM 1548 N N . GLU A 1 195 ? -20.211 7.435 9.608 1.00 90.75 195 GLU A N 1
ATOM 1549 C CA . GLU A 1 195 ? -19.863 6.439 10.620 1.00 90.75 195 GLU A CA 1
ATOM 1550 C C . GLU A 1 195 ? -18.821 6.999 11.586 1.00 90.75 195 GLU A C 1
ATOM 1552 O O . GLU A 1 195 ? -18.994 6.901 12.800 1.00 90.75 195 GLU A O 1
ATOM 1557 N N . ILE A 1 196 ? -17.798 7.680 11.057 1.00 87.38 196 ILE A N 1
ATOM 1558 C CA . ILE A 1 196 ? -16.791 8.373 11.868 1.00 87.38 196 ILE A CA 1
ATOM 1559 C C . ILE A 1 196 ? -17.447 9.434 12.762 1.00 87.38 196 ILE A C 1
ATOM 1561 O O . ILE A 1 196 ? -17.145 9.499 13.952 1.00 87.38 196 ILE A O 1
ATOM 1565 N N . TRP A 1 197 ? -18.366 10.250 12.238 1.00 86.50 197 TRP A N 1
ATOM 1566 C CA . TRP A 1 197 ? -19.055 11.262 13.047 1.00 86.50 197 TRP A CA 1
ATOM 1567 C C . TRP A 1 197 ? -19.935 10.651 14.137 1.00 86.50 197 TRP A C 1
ATOM 1569 O O . TRP A 1 197 ? -19.907 11.120 15.277 1.00 86.50 197 TRP A O 1
ATOM 1579 N N . LYS A 1 198 ? -20.698 9.599 13.817 1.00 94.06 198 LYS A N 1
ATOM 1580 C CA . LYS A 1 198 ? -21.520 8.867 14.794 1.00 94.06 198 LYS A CA 1
ATOM 1581 C C . LYS A 1 198 ? -20.650 8.254 15.889 1.00 94.06 198 LYS A C 1
ATOM 1583 O O . LYS A 1 198 ? -21.004 8.345 17.064 1.00 94.06 198 LYS A O 1
ATOM 1588 N N . GLU A 1 199 ? -19.506 7.682 15.519 1.00 92.69 199 GLU A N 1
ATOM 1589 C CA . GLU A 1 199 ? -18.537 7.121 16.460 1.00 92.69 199 GLU A CA 1
ATOM 1590 C C . GLU A 1 199 ? -17.961 8.203 17.378 1.00 92.69 199 GLU A C 1
ATOM 1592 O O . GLU A 1 199 ? -18.037 8.067 18.597 1.00 92.69 199 GLU A O 1
ATOM 1597 N N . ILE A 1 200 ? -17.456 9.310 16.825 1.00 89.50 200 ILE A N 1
ATOM 1598 C CA . ILE A 1 200 ? -16.901 10.421 17.613 1.00 89.50 200 ILE A CA 1
ATOM 1599 C C . ILE A 1 200 ? -17.957 10.986 18.570 1.00 89.50 200 ILE A C 1
ATOM 1601 O O . ILE A 1 200 ? -17.668 11.208 19.746 1.00 89.50 200 ILE A O 1
ATOM 1605 N N . SER A 1 201 ? -19.192 11.183 18.103 1.00 93.69 201 SER A N 1
ATOM 1606 C CA . SER A 1 201 ? -20.304 11.650 18.939 1.00 93.69 201 SER A CA 1
ATOM 1607 C C . SER A 1 201 ? -20.647 10.661 20.055 1.00 93.69 201 SER A C 1
ATOM 1609 O O . SER A 1 201 ? -20.970 11.067 21.171 1.00 93.69 201 SER A O 1
ATOM 1611 N N . LEU A 1 202 ? -20.565 9.356 19.789 1.00 95.44 202 LEU A N 1
ATOM 1612 C CA . LEU A 1 202 ? -20.751 8.323 20.802 1.00 95.44 202 LEU A CA 1
ATOM 1613 C C . LEU A 1 202 ? -19.627 8.349 21.850 1.00 95.44 202 LEU A C 1
ATOM 1615 O O . LEU A 1 202 ? -19.926 8.324 23.042 1.00 95.44 202 LEU A O 1
ATOM 1619 N N . LEU A 1 203 ? -18.364 8.449 21.432 1.00 93.12 203 LEU A N 1
ATOM 1620 C CA . LEU A 1 203 ? -17.217 8.529 22.342 1.00 93.12 203 LEU A CA 1
ATOM 1621 C C . LEU A 1 203 ? -17.289 9.780 23.231 1.00 93.12 203 LEU A C 1
ATOM 1623 O O . LEU A 1 203 ? -17.153 9.672 24.449 1.00 93.12 203 LEU A O 1
ATOM 1627 N N . LYS A 1 204 ? -17.615 10.942 22.647 1.00 91.44 204 LYS A N 1
ATOM 1628 C CA . LYS A 1 204 ? -17.789 12.204 23.384 1.00 91.44 204 LYS A CA 1
ATOM 1629 C C . LYS A 1 204 ? -18.867 12.109 24.463 1.00 91.44 204 LYS A C 1
ATOM 1631 O O . LYS A 1 204 ? -18.626 12.525 25.589 1.00 91.44 204 LYS A O 1
ATOM 1636 N N . ARG A 1 205 ? -20.026 11.510 24.156 1.00 96.44 205 ARG A N 1
ATOM 1637 C CA . ARG A 1 205 ? -21.114 11.316 25.138 1.00 96.44 205 ARG A CA 1
ATOM 1638 C C . ARG A 1 205 ? -20.735 10.409 26.311 1.00 96.44 205 ARG A C 1
ATOM 1640 O O . ARG A 1 205 ? -21.372 10.488 27.350 1.00 96.44 205 ARG A O 1
ATOM 1647 N N . ASN A 1 206 ? -19.718 9.563 26.149 1.00 96.06 206 ASN A N 1
ATOM 1648 C CA . ASN A 1 206 ? -19.209 8.687 27.204 1.00 96.06 206 ASN A CA 1
ATOM 1649 C C . ASN A 1 206 ? -17.947 9.260 27.884 1.00 96.06 206 ASN A C 1
ATOM 1651 O O . ASN A 1 206 ? -17.250 8.523 28.573 1.00 96.06 206 ASN A O 1
ATOM 1655 N N . ASN A 1 207 ? -17.640 10.554 27.694 1.00 94.56 207 ASN A N 1
ATOM 1656 C CA . ASN A 1 207 ? -16.449 11.231 28.231 1.00 94.56 207 ASN A CA 1
ATOM 1657 C C . ASN A 1 207 ? -15.120 10.567 27.832 1.00 94.56 207 ASN A C 1
ATOM 1659 O O . ASN A 1 207 ? -14.130 10.619 28.560 1.00 94.56 207 ASN A O 1
ATOM 1663 N N . ILE A 1 208 ? -15.085 9.943 26.655 1.00 90.75 208 ILE A N 1
ATOM 1664 C CA . ILE A 1 208 ? -13.889 9.307 26.117 1.00 90.75 208 ILE A CA 1
ATOM 1665 C C . ILE A 1 208 ? -13.218 10.293 25.162 1.00 90.75 208 ILE A C 1
ATOM 1667 O O . ILE A 1 208 ? -13.769 10.623 24.110 1.00 90.75 208 ILE A O 1
ATOM 1671 N N . ALA A 1 209 ? -12.023 10.765 25.528 1.00 84.88 209 ALA A N 1
ATOM 1672 C CA . ALA A 1 209 ? -11.243 11.694 24.713 1.00 84.88 209 ALA A CA 1
ATOM 1673 C C . ALA A 1 209 ? -10.885 11.041 23.371 1.00 84.88 209 ALA A C 1
ATOM 1675 O O . ALA A 1 209 ? -10.028 10.154 23.314 1.00 84.88 209 ALA A O 1
ATOM 1676 N N . ALA A 1 210 ? -11.534 11.463 22.284 1.00 70.12 210 ALA A N 1
ATOM 1677 C CA . ALA A 1 210 ? -11.303 10.925 20.943 1.00 70.12 210 ALA A CA 1
ATOM 1678 C C . ALA A 1 210 ? -9.821 11.050 20.534 1.00 70.12 210 ALA A C 1
ATOM 1680 O O . ALA A 1 210 ? -9.273 10.190 19.846 1.00 70.12 210 ALA A O 1
ATOM 1681 N N . GLU A 1 211 ? -9.148 12.083 21.038 1.00 68.12 211 GLU A N 1
ATOM 1682 C CA . GLU A 1 211 ? -7.736 12.400 20.838 1.00 68.12 211 GLU A CA 1
ATOM 1683 C C . GLU A 1 211 ? -6.803 11.288 21.329 1.00 68.12 211 GLU A C 1
ATOM 1685 O O . GLU A 1 211 ? -5.744 11.074 20.742 1.00 68.12 211 GLU A O 1
ATOM 1690 N N . SER A 1 212 ? -7.200 10.548 22.368 1.00 64.56 212 SER A N 1
ATOM 1691 C CA . SER A 1 212 ? -6.395 9.453 22.925 1.00 64.56 212 SER A CA 1
ATOM 1692 C C . SER A 1 212 ? -6.367 8.204 22.033 1.00 64.56 212 SER A C 1
ATOM 1694 O O . SER A 1 212 ? -5.489 7.352 22.182 1.00 64.5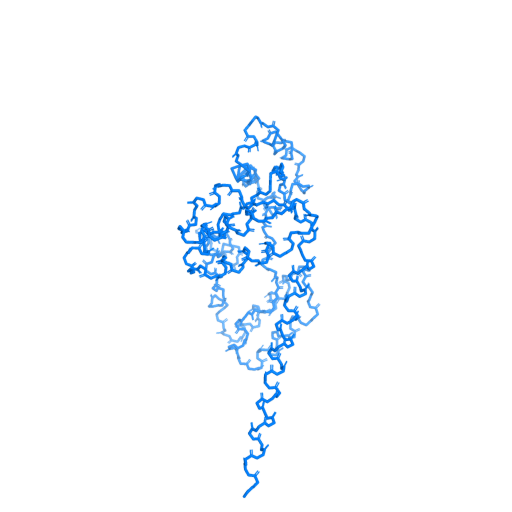6 212 SER A O 1
ATOM 1696 N N . PHE A 1 213 ? -7.277 8.120 21.057 1.00 65.00 213 PHE A N 1
ATOM 1697 C CA . PHE A 1 213 ? -7.413 6.975 20.155 1.00 65.00 213 PHE A CA 1
ATOM 1698 C C . PHE A 1 213 ? -6.920 7.250 18.735 1.00 65.00 213 PHE A C 1
ATOM 1700 O O . PHE A 1 213 ? -6.567 6.315 18.012 1.00 65.00 213 PHE A O 1
ATOM 1707 N N . PHE A 1 214 ? -6.789 8.524 18.358 1.00 60.00 214 PHE A N 1
ATOM 1708 C CA . PHE A 1 214 ? -6.006 8.942 17.199 1.00 60.00 214 PHE A CA 1
ATOM 1709 C C . PHE A 1 214 ? -4.515 8.952 17.549 1.00 60.00 214 PHE A C 1
ATOM 1711 O O . PHE A 1 214 ? -3.850 9.982 17.463 1.00 60.00 214 PHE A O 1
ATOM 1718 N N . ILE A 1 215 ? -3.958 7.792 17.904 1.00 49.69 215 ILE A N 1
ATOM 1719 C CA . ILE A 1 215 ? -2.525 7.575 17.719 1.00 49.69 215 ILE A CA 1
ATOM 1720 C C . ILE A 1 215 ? -2.394 7.206 16.242 1.00 49.69 215 ILE A C 1
ATOM 1722 O O . ILE A 1 215 ? -2.713 6.068 15.881 1.00 49.69 215 ILE A O 1
ATOM 1726 N N . PRO A 1 216 ? -2.013 8.137 15.341 1.00 47.62 216 PRO A N 1
ATOM 1727 C CA . PRO A 1 216 ? -1.643 7.743 13.991 1.00 47.62 216 PRO A CA 1
ATOM 1728 C C . PRO A 1 216 ? -0.689 6.549 14.102 1.00 47.62 216 PRO A C 1
ATOM 1730 O O . PRO A 1 216 ? 0.222 6.600 14.935 1.00 47.62 216 PRO A O 1
ATOM 1733 N N . PRO A 1 217 ? -0.864 5.474 13.304 1.00 44.06 217 PRO A N 1
ATOM 1734 C CA . PRO A 1 217 ? 0.126 4.403 13.273 1.00 44.06 217 PRO A CA 1
ATOM 1735 C C . PRO A 1 217 ? 1.516 5.044 13.142 1.00 44.06 217 PRO A C 1
ATOM 1737 O O . PRO A 1 217 ? 1.598 6.087 12.494 1.00 44.06 217 PRO A O 1
ATOM 1740 N N . PRO A 1 218 ? 2.598 4.488 13.715 1.00 42.91 218 PRO A N 1
ATOM 1741 C CA . PRO A 1 218 ? 3.895 5.174 13.847 1.00 42.91 218 PRO A CA 1
ATOM 1742 C C . PRO A 1 218 ? 4.412 5.869 12.566 1.00 42.91 218 PRO A C 1
ATOM 1744 O O . PRO A 1 218 ? 5.153 6.844 12.626 1.00 42.91 218 PRO A O 1
ATOM 1747 N N . ASN A 1 219 ? 3.955 5.423 11.390 1.00 40.84 219 ASN A N 1
ATOM 1748 C CA . ASN A 1 219 ? 4.283 5.975 10.074 1.00 40.84 219 ASN A CA 1
ATOM 1749 C C . ASN A 1 219 ? 3.350 7.09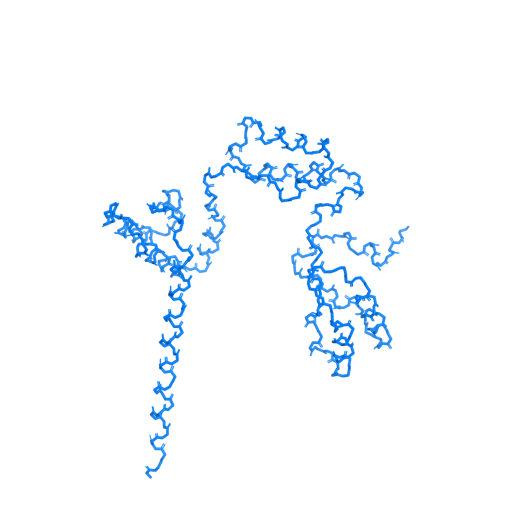7 9.546 1.00 40.84 219 ASN A C 1
ATOM 1751 O O . ASN A 1 219 ? 3.659 7.709 8.524 1.00 40.84 219 ASN A O 1
ATOM 1755 N N . ALA A 1 220 ? 2.217 7.380 10.192 1.00 41.94 220 ALA A N 1
ATOM 1756 C CA . ALA A 1 220 ? 1.236 8.401 9.805 1.00 41.94 220 ALA A CA 1
ATOM 1757 C C . ALA A 1 220 ? 1.492 9.781 10.448 1.00 41.94 220 ALA A C 1
ATOM 1759 O O . ALA A 1 220 ? 0.969 10.779 9.953 1.00 41.94 220 ALA A O 1
ATOM 1760 N N . LEU A 1 221 ? 2.381 9.874 11.448 1.00 42.56 221 LEU A N 1
ATOM 1761 C CA . LEU A 1 221 ? 2.822 11.140 12.068 1.00 42.56 221 LEU A CA 1
ATOM 1762 C C . LEU A 1 221 ? 3.579 12.085 11.119 1.00 42.56 221 LEU A C 1
ATOM 1764 O O . LEU A 1 221 ? 3.819 13.236 11.462 1.00 42.56 221 LEU A O 1
ATOM 1768 N N . LYS A 1 222 ? 3.904 11.655 9.894 1.00 47.19 222 LYS A N 1
ATOM 1769 C CA . LYS A 1 222 ? 4.467 12.542 8.861 1.00 47.19 222 LYS A CA 1
ATOM 1770 C C . LYS A 1 222 ? 3.428 13.449 8.177 1.00 47.19 222 LYS A C 1
ATOM 1772 O O . LYS A 1 222 ? 3.779 14.140 7.225 1.00 47.19 222 LYS A O 1
ATOM 1777 N N . ARG A 1 223 ? 2.153 13.444 8.591 1.00 49.25 223 ARG A N 1
ATOM 1778 C CA . ARG A 1 223 ? 1.088 14.269 7.986 1.00 49.25 223 ARG A CA 1
ATOM 1779 C C . ARG A 1 223 ? 0.420 15.176 9.020 1.00 49.25 223 ARG A C 1
ATOM 1781 O O . ARG A 1 223 ? -0.575 14.810 9.634 1.00 49.25 223 ARG A O 1
ATOM 1788 N N . ILE A 1 224 ? 0.953 16.387 9.139 1.00 48.50 224 ILE A N 1
ATOM 1789 C CA . ILE A 1 224 ? 0.445 17.492 9.972 1.00 48.50 224 ILE A CA 1
ATOM 1790 C C . ILE A 1 224 ? -0.982 17.930 9.554 1.00 48.50 224 ILE A C 1
ATOM 1792 O O . ILE A 1 224 ? -1.738 18.454 10.370 1.00 48.50 224 ILE A O 1
ATOM 1796 N N . ASP A 1 225 ? -1.403 17.642 8.318 1.00 50.88 225 ASP A N 1
ATOM 1797 C CA . ASP A 1 225 ? -2.627 18.202 7.725 1.00 50.88 225 ASP A CA 1
ATOM 1798 C C . ASP A 1 225 ? -3.954 17.717 8.341 1.00 50.88 225 ASP A C 1
ATOM 1800 O O . ASP A 1 225 ? -4.927 18.465 8.339 1.00 50.88 225 ASP A O 1
ATOM 1804 N N . VAL A 1 226 ? -4.029 16.497 8.889 1.00 46.03 226 VAL A N 1
ATOM 1805 C CA . VAL A 1 226 ? -5.297 15.949 9.430 1.00 46.03 226 VAL A CA 1
ATOM 1806 C C . VAL A 1 226 ? -5.691 16.633 10.740 1.00 46.03 226 VAL A C 1
ATOM 1808 O O . VAL A 1 226 ? -6.872 16.845 11.014 1.00 46.03 226 VAL A O 1
ATOM 1811 N N . ARG A 1 227 ? -4.694 17.046 11.530 1.00 46.25 227 ARG A N 1
ATOM 1812 C CA . ARG A 1 227 ? -4.913 17.694 12.825 1.00 46.25 227 ARG A CA 1
ATOM 1813 C C . ARG A 1 227 ? -5.564 19.072 12.664 1.00 46.25 227 ARG A C 1
ATOM 1815 O O . ARG A 1 227 ? -6.384 19.463 13.483 1.00 46.25 227 ARG A O 1
ATOM 1822 N N . ARG A 1 228 ? -5.252 19.778 11.572 1.00 49.19 228 ARG A N 1
ATOM 1823 C CA . ARG A 1 228 ? -5.772 21.125 11.290 1.00 49.19 228 ARG A CA 1
ATOM 1824 C C . ARG A 1 228 ? -7.251 21.115 10.903 1.00 49.19 228 ARG A C 1
ATOM 1826 O O . ARG A 1 228 ? -7.985 22.007 11.303 1.00 49.19 228 ARG A O 1
ATOM 1833 N N . THR A 1 229 ? -7.690 20.102 10.154 1.00 46.81 229 THR A N 1
ATOM 1834 C CA . THR A 1 229 ? -9.084 19.994 9.690 1.00 46.81 229 THR A CA 1
ATOM 1835 C C . THR A 1 229 ? -10.030 19.472 10.771 1.00 46.81 229 THR A C 1
ATOM 1837 O O . THR A 1 229 ? -11.182 19.884 10.803 1.00 46.81 229 THR A O 1
ATOM 1840 N N . LEU A 1 230 ? -9.567 18.580 11.653 1.00 44.72 230 LEU A N 1
ATOM 1841 C CA . LEU A 1 230 ? -10.423 17.975 12.683 1.00 44.72 230 LEU A CA 1
ATOM 1842 C C . LEU A 1 230 ? -10.512 18.791 13.977 1.00 44.72 230 LEU A C 1
ATOM 1844 O O . LEU A 1 230 ? -11.520 18.701 14.669 1.00 44.72 230 LEU A O 1
ATOM 1848 N N . PHE A 1 231 ? -9.479 19.570 14.303 1.00 52.28 231 PHE A N 1
ATOM 1849 C CA . PHE A 1 231 ? -9.368 20.220 15.614 1.00 52.28 231 PHE A CA 1
ATOM 1850 C C . PHE A 1 231 ? -9.331 21.749 15.558 1.00 52.28 231 PHE A C 1
ATOM 1852 O O . PHE A 1 231 ? -9.087 22.368 16.583 1.00 52.28 231 PHE A O 1
ATOM 1859 N N . GLY A 1 232 ? -9.574 22.359 14.389 1.00 44.34 232 GLY A N 1
ATOM 1860 C CA . GLY A 1 232 ? -9.893 23.788 14.284 1.00 44.34 232 GLY A CA 1
ATOM 1861 C C . GLY A 1 232 ? -8.928 24.731 15.008 1.00 44.34 232 GLY A C 1
ATOM 1862 O O . GLY A 1 232 ? -9.378 25.684 15.630 1.00 44.34 232 GLY A O 1
ATOM 1863 N N . PHE A 1 233 ? -7.617 24.478 14.959 1.00 42.72 233 PHE A N 1
ATOM 1864 C CA . PHE A 1 233 ? -6.644 25.410 15.530 1.00 42.72 233 PHE A CA 1
ATOM 1865 C C . PHE A 1 233 ? -6.559 26.664 14.649 1.00 42.72 233 PHE A C 1
ATOM 1867 O O . PHE A 1 233 ? -5.822 26.692 13.660 1.00 42.72 233 PHE A O 1
ATOM 1874 N N . THR A 1 234 ? -7.343 27.679 15.004 1.00 44.12 234 THR A N 1
ATOM 1875 C CA . THR A 1 234 ? -7.106 29.080 14.653 1.00 44.12 234 THR A CA 1
ATOM 1876 C C . THR A 1 234 ? -5.950 29.581 15.515 1.00 44.12 234 THR A C 1
ATOM 1878 O O . THR A 1 234 ? -6.053 29.572 16.740 1.00 44.12 234 THR A O 1
ATOM 1881 N N . THR A 1 235 ? -4.834 29.931 14.877 1.00 43.38 235 THR A N 1
ATOM 1882 C CA . THR A 1 235 ? -3.811 30.802 15.478 1.00 43.38 235 THR A CA 1
ATOM 1883 C C . THR A 1 235 ? -4.348 32.210 15.611 1.00 43.38 235 THR A C 1
ATOM 1885 O O . THR A 1 235 ? -4.993 32.636 14.624 1.00 43.38 235 THR A O 1
#

pLDDT: mean 76.04, std 18.43, range [40.84, 97.81]

Radius of gyration: 26.49 Å; chains: 1; bounding box: 54×80×55 Å